Protein AF-A0A3L7NYG3-F1 (afdb_monomer_lite)

Foldseek 3Di:
DDDDDDDDDDDDDDDDPDPPPPDPDPDPPDDDLVRLLVLLLVLLLLALCCCVPQADQQLWHAQKAQLVRPFGDHVHTDDPRDHDPDPLILVLQLVLLVLLCVLPVDVSSVVSNVSSVVVVVVVDDDDDDDDDDDDDDLVVLSVLSVVLSVLAEPSSAFKAFPVRHGDHPPVVDDSRRIIRGSVSSSVNSNSSSSNSNNVVVVVVVD

Sequence (206 aa):
MVSSVNLIRMMSAGLLLSLACARPGFADEKLTHDQVASTAVERMKLATEFMRTYVAVRGGYVYDVTLDLKQRRGEGVATATEIWVQPPGTPTVGTAFVRAWEATGDPLFLDAAVECADALLHGQLESGQAVAPKLKSVKSLRKDAEEILFHQDAEGRWVTDKDGRAVKIVSQHDPGTLFLESNVFPENMTDLAEFVKAVKLSSSAK

Radius of gyration: 26.99 Å; chains: 1; bounding box: 43×111×47 Å

Secondary structure (DSSP, 8-state):
-----------------------------PPPHHHHHHHHHHHHHHHHHHIIIII-BTTB--SEEETTS--EESSSBPPTT----STTSHHHHHHHHHHHHHHH--HHHHHHHHHHHHHHHHH-SS-----PPPP--HHHHHHHHHHHHHH--TTS---EETTS-B-S-GGGS-GGGEEEETTHHHHHHHHHHHHHHHHHHHHHT-

Structure (mmCIF, N/CA/C/O backbone):
data_AF-A0A3L7NYG3-F1
#
_entry.id   AF-A0A3L7NYG3-F1
#
loop_
_atom_site.group_PDB
_atom_site.id
_atom_site.type_symbol
_atom_site.label_atom_id
_atom_site.label_alt_id
_atom_site.label_comp_id
_atom_site.label_asym_id
_atom_site.label_entity_id
_atom_site.label_seq_id
_atom_site.pdbx_PDB_ins_code
_atom_site.Cartn_x
_atom_site.Cartn_y
_atom_site.Cartn_z
_atom_site.occupancy
_atom_site.B_iso_or_equiv
_atom_site.auth_seq_id
_atom_site.auth_comp_id
_atom_site.auth_asym_id
_atom_site.auth_atom_id
_atom_site.pdbx_PDB_model_num
ATOM 1 N N . MET A 1 1 ? -7.910 86.110 -22.455 1.00 38.34 1 MET A N 1
ATOM 2 C CA . MET A 1 1 ? -6.765 86.106 -21.520 1.00 38.34 1 MET A CA 1
ATOM 3 C C . MET A 1 1 ? -7.338 85.929 -20.117 1.00 38.34 1 MET A C 1
ATOM 5 O O . MET A 1 1 ? -8.114 86.776 -19.717 1.00 38.34 1 MET A O 1
ATOM 9 N N . VAL A 1 2 ? -7.047 84.782 -19.487 1.00 43.16 2 VAL A N 1
ATOM 10 C CA . VAL A 1 2 ? -7.160 84.409 -18.053 1.00 43.16 2 VAL A CA 1
ATOM 11 C C . VAL A 1 2 ? -8.416 84.825 -17.259 1.00 43.16 2 VAL A C 1
ATOM 13 O O . VAL A 1 2 ? -8.605 86.001 -16.977 1.00 43.16 2 VAL A O 1
ATOM 16 N N . SER A 1 3 ? -9.163 83.848 -16.722 1.00 34.72 3 SER A N 1
ATOM 17 C CA . SER A 1 3 ? -9.425 83.802 -15.267 1.00 34.72 3 SER A CA 1
ATOM 18 C C . SER A 1 3 ? -10.120 82.530 -14.794 1.00 34.72 3 SER A C 1
ATOM 20 O O . SER A 1 3 ? -11.177 82.138 -15.279 1.00 34.72 3 SER A O 1
ATOM 22 N N . SER A 1 4 ? -9.467 81.929 -13.806 1.00 44.31 4 SER A N 1
ATOM 23 C CA . SER A 1 4 ? -9.862 80.839 -12.925 1.00 44.31 4 SER A CA 1
ATOM 24 C C . SER A 1 4 ? -11.144 81.144 -12.148 1.00 44.31 4 SER A C 1
ATOM 26 O O . SER A 1 4 ? -11.333 82.283 -11.726 1.00 44.31 4 SER A O 1
ATOM 28 N N . VAL A 1 5 ? -11.949 80.124 -11.828 1.00 43.81 5 VAL A N 1
ATOM 29 C CA . VAL A 1 5 ? -12.865 80.183 -10.676 1.00 43.81 5 VAL A CA 1
ATOM 30 C C . VAL A 1 5 ? -12.812 78.875 -9.885 1.00 43.81 5 VAL A C 1
ATOM 32 O O . VAL A 1 5 ? -12.714 77.781 -10.433 1.00 43.81 5 VAL A O 1
ATOM 35 N N . ASN A 1 6 ? -12.801 79.077 -8.572 1.00 39.34 6 ASN A N 1
ATOM 36 C CA . ASN A 1 6 ? -12.417 78.193 -7.490 1.00 39.34 6 ASN A CA 1
ATOM 37 C C . ASN A 1 6 ? -13.357 77.019 -7.194 1.00 39.34 6 ASN A C 1
ATOM 39 O O . ASN A 1 6 ? -14.575 77.079 -7.330 1.00 39.34 6 ASN A O 1
ATOM 43 N N . LEU A 1 7 ? -12.706 76.003 -6.633 1.00 36.03 7 LEU A N 1
ATOM 44 C CA . LEU A 1 7 ? -13.216 74.870 -5.877 1.00 36.03 7 LEU A CA 1
ATOM 45 C C . LEU A 1 7 ? -13.947 75.338 -4.598 1.00 36.03 7 LEU A C 1
ATOM 47 O O . LEU A 1 7 ? -13.339 76.009 -3.763 1.00 36.03 7 LEU A O 1
ATOM 51 N N . ILE A 1 8 ? -15.204 74.928 -4.390 1.00 45.81 8 ILE A N 1
ATOM 52 C CA . ILE A 1 8 ? -15.833 74.899 -3.058 1.00 45.81 8 ILE A CA 1
ATOM 53 C C . ILE A 1 8 ? -16.374 73.493 -2.793 1.00 45.81 8 ILE A C 1
ATOM 55 O O . ILE A 1 8 ? -17.084 72.885 -3.587 1.00 45.81 8 ILE A O 1
ATOM 59 N N . ARG A 1 9 ? -15.933 72.991 -1.645 1.00 43.88 9 ARG A N 1
ATOM 60 C CA . ARG A 1 9 ? -16.012 71.646 -1.086 1.00 43.88 9 ARG A CA 1
ATOM 61 C C . ARG A 1 9 ? -17.388 71.457 -0.438 1.00 43.88 9 ARG A C 1
ATOM 63 O O . ARG A 1 9 ? -17.706 72.187 0.495 1.00 43.88 9 ARG A O 1
ATOM 70 N N . MET A 1 10 ? -18.180 70.486 -0.891 1.00 40.78 10 MET A N 1
ATOM 71 C CA . MET A 1 10 ? -19.446 70.121 -0.242 1.00 40.78 10 MET A CA 1
ATOM 72 C C . MET A 1 10 ? -19.290 68.763 0.443 1.00 40.78 10 MET A C 1
ATOM 74 O O . MET A 1 10 ? -18.983 67.756 -0.188 1.00 40.78 10 MET A O 1
ATOM 78 N N . MET A 1 11 ? -19.423 68.778 1.768 1.00 42.91 11 MET A N 1
ATOM 79 C CA . MET A 1 11 ? -19.390 67.604 2.633 1.00 42.91 11 MET A CA 1
ATOM 80 C C . MET A 1 11 ? -20.617 66.729 2.361 1.00 42.91 11 MET A C 1
ATOM 82 O O . MET A 1 11 ? -21.730 67.233 2.236 1.00 42.91 11 MET A O 1
ATOM 86 N N . SER A 1 12 ? -20.437 65.414 2.305 1.00 46.16 12 SER A N 1
ATOM 87 C CA . SER A 1 12 ? -21.540 64.454 2.373 1.00 46.16 12 SER A CA 1
ATOM 88 C C . SER A 1 12 ? -21.154 63.358 3.354 1.00 46.16 12 SER A C 1
ATOM 90 O O . SER A 1 12 ? -20.195 62.619 3.143 1.00 46.16 12 SER A O 1
ATOM 92 N N . ALA A 1 13 ? -21.877 63.326 4.472 1.00 44.72 13 ALA A N 1
ATOM 93 C CA . ALA A 1 13 ? -21.784 62.307 5.500 1.00 44.72 13 ALA A CA 1
ATOM 94 C C . ALA A 1 13 ? -22.389 61.001 4.962 1.00 44.72 13 ALA A C 1
ATOM 96 O O . ALA A 1 13 ? -23.600 60.900 4.779 1.00 44.72 13 ALA A O 1
ATOM 97 N N . GLY A 1 14 ? -21.538 60.016 4.680 1.00 43.69 14 GLY A N 1
ATOM 98 C CA . GLY A 1 14 ? -21.957 58.656 4.359 1.00 43.69 14 GLY A CA 1
ATOM 99 C C . GLY A 1 14 ? -22.115 57.839 5.638 1.00 43.69 14 GLY A C 1
ATOM 100 O O . GLY A 1 14 ? -21.127 57.515 6.292 1.00 43.69 14 GLY A O 1
ATOM 101 N N . LEU A 1 15 ? -23.356 57.508 5.989 1.00 44.59 15 LEU A N 1
ATOM 102 C CA . LEU A 1 15 ? -23.695 56.520 7.010 1.00 44.59 15 LEU A CA 1
ATOM 103 C C . LEU A 1 15 ? -23.283 55.127 6.498 1.00 44.59 15 LEU A C 1
ATOM 105 O O . LEU A 1 15 ? -23.990 54.520 5.697 1.00 44.59 15 LEU A O 1
ATOM 109 N N . LEU A 1 16 ? -22.120 54.632 6.926 1.00 46.06 16 LEU A N 1
ATOM 110 C CA . LEU A 1 16 ? -21.681 53.260 6.667 1.00 46.06 16 LEU A CA 1
ATOM 111 C C . LEU A 1 16 ? -22.407 52.312 7.628 1.00 46.06 16 LEU A C 1
ATOM 113 O O . LEU A 1 16 ? -21.994 52.131 8.772 1.00 46.06 16 LEU A O 1
ATOM 117 N N . LEU A 1 17 ? -23.497 51.706 7.157 1.00 44.97 17 LEU A N 1
ATOM 118 C CA . LEU A 1 17 ? -24.129 50.568 7.815 1.00 44.97 17 LEU A CA 1
ATOM 119 C C . LEU A 1 17 ? -23.250 49.332 7.568 1.00 44.97 17 LEU A C 1
ATOM 121 O O . LEU A 1 17 ? -23.336 48.682 6.527 1.00 44.97 17 LEU A O 1
ATOM 125 N N . SER A 1 18 ? -22.349 49.038 8.502 1.00 46.56 18 SER A N 1
ATOM 126 C CA . SER A 1 18 ? -21.552 47.816 8.490 1.00 46.56 18 SER A CA 1
ATOM 127 C C . SER A 1 18 ? -22.457 46.611 8.761 1.00 46.56 18 SER A C 1
ATOM 129 O O . SER A 1 18 ? -22.770 46.288 9.905 1.00 46.56 18 SER A O 1
ATOM 131 N N . LEU A 1 19 ? -22.863 45.902 7.703 1.00 51.78 19 LEU A N 1
ATOM 132 C CA . LEU A 1 19 ? -23.310 44.517 7.838 1.00 51.78 19 LEU A CA 1
ATOM 133 C C . LEU A 1 19 ? -22.108 43.687 8.305 1.00 51.78 19 LEU A C 1
ATOM 135 O O . LEU A 1 19 ? -21.285 43.235 7.508 1.00 51.78 19 LEU A O 1
ATOM 139 N N . ALA A 1 20 ? -21.997 43.491 9.616 1.00 50.94 20 ALA A N 1
ATOM 140 C CA . ALA A 1 20 ? -21.202 42.412 10.167 1.00 50.94 20 ALA A CA 1
ATOM 141 C C . ALA A 1 20 ? -21.867 41.096 9.740 1.00 50.94 20 ALA A C 1
ATOM 143 O O . ALA A 1 20 ? -22.792 40.613 10.389 1.00 50.94 20 ALA A O 1
ATOM 144 N N . CYS A 1 21 ? -21.421 40.524 8.618 1.00 49.03 21 CYS A N 1
ATOM 145 C CA . CYS A 1 21 ? -21.660 39.115 8.339 1.00 49.03 21 CYS A CA 1
ATOM 146 C C . CYS A 1 21 ? -21.004 38.326 9.474 1.00 49.03 21 CYS A C 1
ATOM 148 O O . CYS A 1 21 ? -19.785 38.141 9.487 1.00 49.03 21 CYS A O 1
ATOM 150 N N . ALA A 1 22 ? -21.802 37.897 10.449 1.00 46.94 22 ALA A N 1
ATOM 151 C CA . ALA A 1 22 ? -21.393 36.879 11.394 1.00 46.94 22 ALA A CA 1
ATOM 152 C C . ALA A 1 22 ? -21.029 35.635 10.575 1.00 46.94 22 ALA A C 1
ATOM 154 O O . ALA A 1 22 ? -21.903 34.957 10.039 1.00 46.94 22 ALA A O 1
ATOM 155 N N . ARG A 1 23 ? -19.728 35.369 10.414 1.00 54.41 23 ARG A N 1
ATOM 156 C CA . ARG A 1 23 ? -19.265 34.061 9.953 1.00 54.41 23 ARG A CA 1
ATOM 157 C C . ARG A 1 23 ? -19.762 33.053 10.991 1.00 54.41 23 ARG A C 1
ATOM 159 O O . ARG A 1 23 ? -19.382 33.206 12.154 1.00 54.41 23 ARG A O 1
ATOM 166 N N . PRO A 1 24 ? -20.588 32.055 10.633 1.00 50.97 24 PRO A N 1
ATOM 167 C CA . PRO A 1 24 ? -20.804 30.943 11.537 1.00 50.97 24 PRO A CA 1
ATOM 168 C C . PRO A 1 24 ? -19.430 30.325 11.800 1.00 50.97 24 PRO A C 1
ATOM 170 O O . PRO A 1 24 ? -18.704 29.974 10.867 1.00 50.97 24 PRO A O 1
ATOM 173 N N . GLY A 1 25 ? -19.033 30.299 13.070 1.00 42.69 25 GLY A N 1
ATOM 174 C CA . GLY A 1 25 ? -17.835 29.600 13.496 1.00 42.69 25 GLY A CA 1
ATOM 175 C C . GLY A 1 25 ? -18.057 28.117 13.254 1.00 42.69 25 GLY A C 1
ATOM 176 O O . GLY A 1 25 ? -18.701 27.457 14.061 1.00 42.69 25 GLY A O 1
ATOM 177 N N . PHE A 1 26 ? -17.546 27.599 12.141 1.00 50.97 26 PHE A N 1
ATOM 178 C CA . PHE A 1 26 ? -17.238 26.182 12.054 1.00 50.97 26 PHE A CA 1
ATOM 179 C C . PHE A 1 26 ? -16.097 25.956 13.039 1.00 50.97 26 PHE A C 1
ATOM 181 O O . PHE A 1 26 ? -14.949 26.307 12.771 1.00 50.97 26 PHE A O 1
ATOM 188 N N . ALA A 1 27 ? -16.437 25.472 14.232 1.00 51.00 27 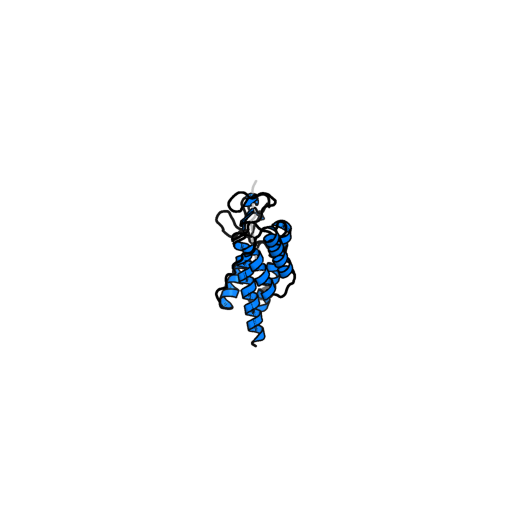ALA A N 1
ATOM 189 C CA . ALA A 1 27 ? -15.450 24.816 15.063 1.00 51.00 27 ALA A CA 1
ATOM 190 C C . ALA A 1 27 ? -14.858 23.676 14.225 1.00 51.00 27 ALA A C 1
ATOM 192 O O . ALA A 1 27 ? -15.599 22.933 13.583 1.00 51.00 27 ALA A O 1
ATOM 193 N N . ASP A 1 28 ? -13.533 23.596 14.194 1.00 48.84 28 ASP A N 1
ATOM 194 C CA . ASP A 1 28 ? -12.779 22.531 13.544 1.00 48.84 28 ASP A CA 1
ATOM 195 C C . ASP A 1 28 ? -13.055 21.231 14.326 1.00 48.84 28 ASP A C 1
ATOM 197 O O . ASP A 1 28 ? -12.372 20.905 15.301 1.00 48.84 28 ASP A O 1
ATOM 201 N N . GLU A 1 29 ? -14.179 20.568 14.031 1.00 63.88 29 GLU A N 1
ATOM 202 C CA . GLU A 1 29 ? -14.604 19.372 14.753 1.00 63.88 29 GLU A CA 1
ATOM 203 C C . GLU A 1 29 ? -13.640 18.236 14.419 1.00 63.88 29 GLU A C 1
ATOM 205 O O . GLU A 1 29 ? -13.621 17.683 13.318 1.00 63.88 29 GLU A O 1
ATOM 210 N N . LYS A 1 30 ? -12.789 17.906 15.391 1.00 83.88 30 LYS A N 1
ATOM 211 C CA . LYS A 1 30 ? -11.804 16.844 15.242 1.00 83.88 30 LYS A CA 1
ATOM 212 C C . LYS A 1 30 ? -12.518 15.505 15.047 1.00 83.88 30 LYS A C 1
ATOM 214 O O . LYS A 1 30 ? -13.233 15.057 15.940 1.00 83.88 30 LYS A O 1
ATOM 219 N N . LEU A 1 31 ? -12.250 14.844 13.918 1.00 88.25 31 LEU A N 1
ATOM 220 C CA . LEU A 1 31 ? -12.813 13.534 13.573 1.00 88.25 31 LEU A CA 1
ATOM 221 C C . LEU A 1 31 ? -12.689 12.518 14.726 1.00 88.25 31 LEU A C 1
ATOM 223 O O . LEU A 1 31 ? -11.673 12.443 15.426 1.00 88.25 31 LEU A O 1
ATOM 227 N N . THR A 1 32 ? -13.705 11.683 14.906 1.00 94.00 32 THR A N 1
ATOM 228 C CA . THR A 1 32 ? -13.708 10.571 15.872 1.00 94.00 32 THR A CA 1
ATOM 229 C C . THR A 1 32 ? -12.765 9.436 15.447 1.00 94.00 32 THR A C 1
ATOM 231 O O . THR A 1 32 ? -12.314 9.387 14.304 1.00 94.00 32 THR A O 1
ATOM 234 N N . HIS A 1 33 ? -12.446 8.501 16.356 1.00 93.38 33 HIS A N 1
ATOM 235 C CA . HIS A 1 33 ? -11.652 7.312 15.996 1.00 93.38 33 HIS A CA 1
ATOM 236 C C . HIS A 1 33 ? -12.321 6.473 14.909 1.00 93.38 33 HIS A C 1
ATOM 238 O O . HIS A 1 33 ? -11.635 6.035 13.991 1.00 93.38 33 HIS A O 1
ATOM 244 N N . ASP A 1 34 ? -13.640 6.299 14.987 1.00 94.31 34 ASP A N 1
ATOM 245 C CA . ASP A 1 34 ? -14.390 5.500 14.019 1.00 94.31 34 ASP A CA 1
ATOM 246 C C . ASP A 1 34 ? -14.390 6.158 12.632 1.00 94.31 34 ASP A C 1
ATOM 248 O O . ASP A 1 34 ? -14.197 5.474 11.631 1.00 94.31 34 ASP A O 1
ATOM 252 N N . GLN A 1 35 ? -14.509 7.491 12.559 1.00 95.12 35 GLN A N 1
ATOM 253 C CA . GLN A 1 35 ? -14.404 8.223 11.291 1.00 95.12 35 GLN A CA 1
ATOM 254 C C . GLN A 1 35 ? -13.012 8.087 10.664 1.00 95.12 35 GLN A C 1
ATOM 256 O O . GLN A 1 35 ? -12.912 7.766 9.482 1.00 95.12 35 GLN A O 1
ATOM 261 N N . VAL A 1 36 ? -11.939 8.264 11.446 1.00 96.06 36 VAL A N 1
ATOM 262 C CA . VAL A 1 36 ? -10.567 8.084 10.935 1.00 96.06 36 VAL A CA 1
ATOM 263 C C . VAL A 1 36 ? -10.330 6.629 10.519 1.00 96.06 36 VAL A C 1
ATOM 265 O O . VAL A 1 36 ? -9.694 6.391 9.498 1.00 96.06 36 VAL A O 1
ATOM 268 N N . ALA A 1 37 ? -10.867 5.652 11.258 1.00 96.81 37 ALA A N 1
ATOM 269 C CA . ALA A 1 37 ? -10.760 4.238 10.904 1.00 96.81 37 ALA A CA 1
ATOM 270 C C . ALA A 1 37 ? -11.521 3.917 9.607 1.00 96.81 37 ALA A C 1
ATOM 272 O O . ALA A 1 37 ? -11.003 3.187 8.768 1.00 96.81 37 ALA A O 1
ATOM 273 N N . SER A 1 38 ? -12.704 4.500 9.398 1.00 96.81 38 SER A N 1
ATOM 274 C CA . SER A 1 38 ? -13.451 4.365 8.141 1.00 96.81 38 SER A CA 1
ATOM 275 C C . SER A 1 38 ? -12.663 4.933 6.961 1.00 96.81 38 SER A C 1
ATOM 277 O O . SER A 1 38 ? -12.487 4.246 5.956 1.00 96.81 38 SER A O 1
ATOM 279 N N . THR A 1 39 ? -12.111 6.145 7.100 1.00 97.12 39 THR A N 1
ATOM 280 C CA . THR A 1 39 ? -11.231 6.729 6.079 1.00 97.12 39 THR A CA 1
ATOM 281 C C . THR A 1 39 ? -10.004 5.851 5.842 1.00 97.12 39 THR A C 1
ATOM 283 O O . THR A 1 39 ? -9.642 5.623 4.694 1.00 97.12 39 THR A O 1
ATOM 286 N N . ALA A 1 40 ? -9.386 5.301 6.892 1.00 97.88 40 ALA A N 1
ATOM 287 C CA . ALA A 1 40 ? -8.259 4.381 6.752 1.00 97.88 40 ALA A CA 1
ATOM 288 C C . ALA A 1 40 ? -8.606 3.184 5.860 1.00 97.88 40 ALA A C 1
ATOM 290 O O . ALA A 1 40 ? -7.871 2.908 4.916 1.00 97.88 40 ALA A O 1
ATOM 291 N N . VAL A 1 41 ? -9.754 2.537 6.083 1.00 98.44 41 VAL A N 1
ATOM 292 C CA . VAL A 1 41 ? -10.196 1.407 5.254 1.00 98.44 41 VAL A CA 1
ATOM 293 C C . VAL A 1 41 ? -10.385 1.817 3.793 1.00 98.44 41 VAL A C 1
ATOM 295 O O . VAL A 1 41 ? -9.846 1.157 2.910 1.00 98.44 41 VAL A O 1
ATOM 298 N N . GLU A 1 42 ? -11.088 2.915 3.509 1.00 98.19 42 GLU A N 1
ATOM 299 C CA . GLU A 1 42 ? -11.295 3.392 2.129 1.00 98.19 42 GLU A CA 1
ATOM 300 C C . GLU A 1 42 ? -9.969 3.666 1.408 1.00 98.19 42 GLU A C 1
ATOM 302 O O . GLU A 1 42 ? -9.769 3.297 0.251 1.00 98.19 42 GLU A O 1
ATOM 307 N N . ARG A 1 43 ? -9.028 4.281 2.118 1.00 98.00 43 ARG A N 1
ATOM 308 C CA . ARG A 1 43 ? -7.726 4.676 1.585 1.00 98.00 43 ARG A CA 1
ATOM 309 C C . ARG A 1 43 ? -6.777 3.489 1.406 1.00 98.00 43 ARG A C 1
ATOM 311 O O . ARG A 1 43 ? -6.021 3.469 0.435 1.00 98.00 43 ARG A O 1
ATOM 318 N N . MET A 1 44 ? -6.872 2.469 2.259 1.00 98.62 44 MET A N 1
ATOM 319 C CA . MET A 1 44 ? -6.220 1.169 2.059 1.00 98.62 44 MET A CA 1
ATOM 320 C C . MET A 1 44 ? -6.752 0.449 0.813 1.00 98.62 44 MET A C 1
ATOM 322 O O . MET A 1 44 ? -5.974 -0.171 0.086 1.00 98.62 44 MET A O 1
ATOM 326 N N . LYS A 1 45 ? -8.063 0.534 0.543 1.00 98.69 45 LYS A N 1
ATOM 327 C CA . LYS A 1 45 ? -8.679 -0.085 -0.642 1.00 98.69 45 LYS A CA 1
ATOM 328 C C . LYS A 1 45 ? -8.173 0.544 -1.932 1.00 98.69 45 LYS A C 1
ATOM 330 O O . LYS A 1 45 ? -7.710 -0.191 -2.794 1.00 98.69 45 LYS A O 1
ATOM 335 N N . LEU A 1 46 ? -8.149 1.875 -2.021 1.00 98.06 46 LEU A N 1
ATOM 336 C CA . LEU A 1 46 ? -7.594 2.577 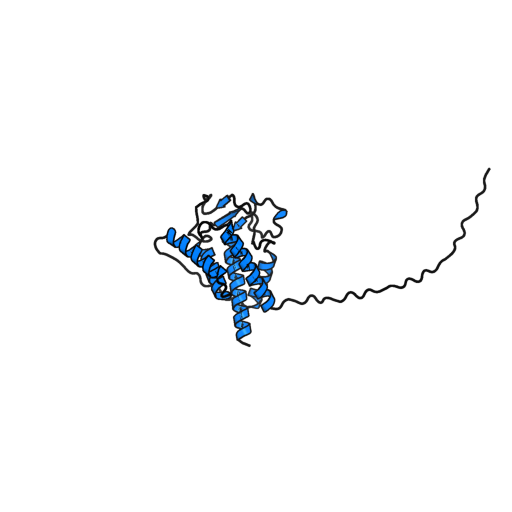-3.188 1.00 98.06 46 LEU A CA 1
ATOM 337 C C . LEU A 1 46 ? -6.133 2.190 -3.451 1.00 98.06 46 LEU A C 1
ATOM 339 O O . LEU A 1 46 ? -5.760 1.875 -4.578 1.00 98.06 46 LEU A O 1
ATOM 343 N N . ALA A 1 47 ? -5.317 2.147 -2.395 1.00 98.31 47 ALA A N 1
ATOM 344 C CA . ALA A 1 47 ? -3.922 1.736 -2.503 1.00 98.31 47 ALA A CA 1
ATOM 345 C C . ALA A 1 47 ? -3.791 0.284 -2.994 1.00 98.31 47 ALA A C 1
ATOM 347 O O . ALA A 1 47 ? -2.966 -0.020 -3.854 1.00 98.31 47 ALA A O 1
ATOM 348 N N . THR A 1 48 ? -4.635 -0.609 -2.473 1.00 98.50 48 THR A N 1
ATOM 349 C CA . THR A 1 48 ? -4.678 -2.024 -2.863 1.00 98.50 48 THR A CA 1
ATOM 350 C C . THR A 1 48 ? -5.100 -2.193 -4.317 1.00 98.50 48 THR A C 1
ATOM 352 O O . THR A 1 48 ? -4.447 -2.922 -5.057 1.00 98.50 48 THR A O 1
ATOM 355 N N . GLU A 1 49 ? -6.152 -1.500 -4.751 1.00 98.38 49 GLU A N 1
ATOM 356 C CA . GLU A 1 49 ? -6.616 -1.511 -6.139 1.00 98.38 49 GLU A CA 1
ATOM 357 C C . GLU A 1 49 ? -5.520 -1.028 -7.090 1.00 98.38 49 GLU A C 1
ATOM 359 O O . GLU A 1 49 ? -5.264 -1.683 -8.103 1.00 98.38 49 GLU A O 1
ATOM 364 N N . PHE A 1 50 ? -4.813 0.054 -6.745 1.00 98.25 50 PHE A N 1
ATOM 365 C CA . PHE A 1 50 ? -3.709 0.550 -7.563 1.00 98.25 50 PHE A CA 1
ATOM 366 C C . PHE A 1 50 ? -2.573 -0.476 -7.664 1.00 98.25 50 PHE A C 1
ATOM 368 O O . PHE A 1 50 ? -2.135 -0.816 -8.765 1.00 98.25 50 PHE A O 1
ATOM 375 N N . MET A 1 51 ? -2.116 -1.002 -6.523 1.00 98.00 51 MET A N 1
ATOM 376 C CA . MET A 1 51 ? -1.019 -1.972 -6.479 1.00 98.00 51 MET A CA 1
ATOM 377 C C . MET A 1 51 ? -1.352 -3.236 -7.275 1.00 98.00 51 MET A C 1
ATOM 379 O O . MET A 1 51 ? -0.543 -3.663 -8.099 1.00 98.00 51 MET A O 1
ATOM 383 N N . ARG A 1 52 ? -2.558 -3.790 -7.103 1.00 97.44 52 ARG A N 1
ATOM 384 C CA . ARG A 1 52 ? -3.008 -4.988 -7.830 1.00 97.44 52 ARG A CA 1
ATOM 385 C C . ARG A 1 52 ? -3.146 -4.754 -9.328 1.00 97.44 52 ARG A C 1
ATOM 387 O O . ARG A 1 52 ? -2.781 -5.621 -10.113 1.00 97.44 52 ARG A O 1
ATOM 394 N N . THR A 1 53 ? -3.673 -3.598 -9.724 1.00 97.06 53 THR A N 1
ATOM 395 C CA . THR A 1 53 ? -4.002 -3.327 -11.131 1.00 97.06 53 THR A CA 1
ATOM 396 C C . THR A 1 53 ? -2.770 -2.954 -11.948 1.00 97.06 53 THR A C 1
ATOM 398 O O . THR A 1 53 ? -2.649 -3.369 -13.098 1.00 97.06 53 THR A O 1
ATOM 401 N N . TYR A 1 54 ? -1.863 -2.161 -11.372 1.00 96.69 54 TYR A N 1
ATOM 402 C CA . TYR A 1 54 ? -0.809 -1.493 -12.141 1.00 96.69 54 TYR A CA 1
ATOM 403 C C . TYR A 1 54 ? 0.610 -1.929 -11.777 1.00 96.69 54 TYR A C 1
ATOM 405 O O . TYR A 1 54 ? 1.511 -1.817 -12.607 1.00 96.69 54 TYR A O 1
ATOM 413 N N . VAL A 1 55 ? 0.839 -2.404 -10.550 1.00 96.88 55 VAL A N 1
ATOM 414 C CA . VAL A 1 55 ? 2.194 -2.695 -10.048 1.00 96.88 55 VAL A CA 1
ATOM 415 C C . VAL A 1 55 ? 2.480 -4.194 -10.045 1.00 96.88 55 VAL A C 1
ATOM 417 O O . VAL A 1 55 ? 3.593 -4.616 -10.393 1.00 96.88 55 VAL A O 1
ATOM 420 N N . ALA A 1 56 ? 1.480 -4.987 -9.664 1.00 95.56 56 ALA A N 1
ATOM 421 C CA . ALA A 1 56 ? 1.576 -6.430 -9.563 1.00 95.56 56 ALA A CA 1
ATOM 422 C C . ALA A 1 56 ? 1.860 -7.079 -10.921 1.00 95.56 56 ALA A C 1
ATOM 424 O O . ALA A 1 56 ? 1.319 -6.698 -11.958 1.00 95.56 56 ALA A O 1
ATOM 425 N N . VAL A 1 57 ? 2.667 -8.133 -10.896 1.00 94.44 57 VAL A N 1
ATOM 426 C CA . VAL A 1 57 ? 2.868 -9.034 -12.030 1.00 94.44 57 VAL A CA 1
ATOM 427 C C . VAL A 1 57 ? 2.462 -10.422 -11.571 1.00 94.44 57 VAL A C 1
ATOM 429 O O . VAL A 1 57 ? 3.171 -11.052 -10.792 1.00 94.44 57 VAL A O 1
ATOM 432 N N . ARG A 1 58 ? 1.290 -10.888 -12.025 1.00 91.31 58 ARG A N 1
ATOM 433 C CA . ARG A 1 58 ? 0.699 -12.176 -11.606 1.00 91.31 58 ARG A CA 1
ATOM 434 C C . ARG A 1 58 ? 0.644 -12.333 -10.074 1.00 91.31 58 ARG A C 1
ATOM 436 O O . ARG A 1 58 ? 0.958 -13.400 -9.565 1.00 91.31 58 ARG A O 1
ATOM 443 N N . GLY A 1 59 ? 0.310 -11.256 -9.359 1.00 92.12 59 GLY A N 1
ATOM 444 C CA . GLY A 1 59 ? 0.265 -11.224 -7.891 1.00 92.12 59 GLY A CA 1
ATOM 445 C C . GLY A 1 59 ? 1.609 -10.977 -7.195 1.00 92.12 59 GLY A C 1
ATOM 446 O O . GLY A 1 59 ? 1.636 -10.791 -5.984 1.00 92.12 59 GLY A O 1
ATOM 447 N N . GLY A 1 60 ? 2.726 -10.937 -7.928 1.00 94.12 60 GLY A N 1
ATOM 448 C CA . GLY A 1 60 ? 4.046 -10.678 -7.359 1.00 94.12 60 GLY A CA 1
ATOM 449 C C . GLY A 1 60 ? 4.513 -9.228 -7.497 1.00 94.12 60 GLY A C 1
ATOM 450 O O . GLY A 1 60 ? 4.085 -8.485 -8.385 1.00 94.12 60 GLY A O 1
ATOM 451 N N . TYR A 1 61 ? 5.434 -8.843 -6.616 1.00 96.75 61 TYR A N 1
ATOM 452 C CA . TYR A 1 61 ? 5.955 -7.484 -6.470 1.00 96.75 61 TYR A CA 1
ATOM 453 C C . TYR A 1 61 ? 7.486 -7.482 -6.396 1.00 96.75 61 TYR A C 1
ATOM 455 O O . TYR A 1 61 ? 8.105 -8.440 -5.928 1.00 96.75 61 TYR A O 1
ATOM 463 N N . VAL A 1 62 ? 8.095 -6.395 -6.868 1.00 95.81 62 VAL A N 1
ATOM 464 C CA . VAL A 1 62 ? 9.543 -6.124 -6.786 1.00 95.81 62 VAL A CA 1
ATOM 465 C C . VAL A 1 62 ? 9.835 -5.156 -5.623 1.00 95.81 62 VAL A C 1
ATOM 467 O O . VAL A 1 62 ? 8.902 -4.803 -4.904 1.00 95.81 62 VAL A O 1
ATOM 470 N N . TYR A 1 63 ? 11.081 -4.723 -5.400 1.00 95.06 63 TYR A N 1
ATOM 471 C CA . TYR A 1 63 ? 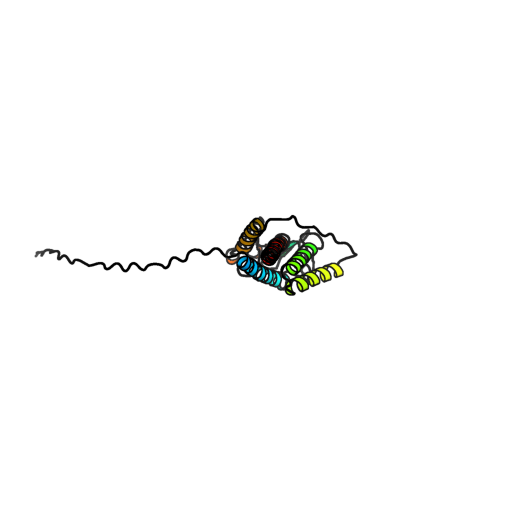11.396 -3.758 -4.332 1.00 95.06 63 TYR A CA 1
ATOM 472 C C . TYR A 1 63 ? 10.749 -2.403 -4.581 1.00 95.06 63 TYR A C 1
ATOM 474 O O . TYR A 1 63 ? 10.131 -1.853 -3.676 1.00 95.06 63 TYR A O 1
ATOM 482 N N . ASP A 1 64 ? 10.834 -1.902 -5.809 1.00 95.81 64 ASP A N 1
ATOM 483 C CA . ASP A 1 64 ? 10.176 -0.663 -6.194 1.00 95.81 64 ASP A CA 1
ATOM 484 C C . ASP A 1 64 ? 9.927 -0.576 -7.699 1.00 95.81 64 ASP A C 1
ATOM 486 O O . ASP A 1 64 ? 10.565 -1.251 -8.518 1.00 95.81 64 ASP A O 1
ATOM 490 N N . VAL A 1 65 ? 8.959 0.263 -8.049 1.00 97.00 65 VAL A N 1
ATOM 491 C CA . VAL A 1 65 ? 8.576 0.574 -9.424 1.00 97.00 65 VAL A CA 1
ATOM 492 C C . VAL A 1 65 ? 8.519 2.090 -9.570 1.00 97.00 65 VAL A C 1
ATOM 494 O O . VAL A 1 65 ? 7.993 2.768 -8.688 1.00 97.00 65 VAL A O 1
ATOM 497 N N . THR A 1 66 ? 9.044 2.646 -10.662 1.00 97.50 66 THR A N 1
ATOM 498 C CA . THR A 1 66 ? 8.886 4.085 -10.921 1.00 97.50 66 THR A CA 1
ATOM 499 C C . THR A 1 66 ? 7.417 4.438 -11.125 1.00 97.50 66 THR A C 1
ATOM 501 O O . THR A 1 66 ? 6.630 3.613 -11.587 1.00 97.50 66 THR A O 1
ATOM 504 N N . LEU A 1 67 ? 7.014 5.669 -10.809 1.00 97.19 67 LEU A N 1
ATOM 505 C CA . LEU A 1 67 ? 5.607 6.074 -10.890 1.00 97.19 67 LEU A CA 1
ATOM 506 C C . LEU A 1 67 ? 5.059 6.022 -12.326 1.00 97.19 67 LEU A C 1
ATOM 508 O O . LEU A 1 67 ? 3.866 5.814 -12.526 1.00 97.19 67 LEU A O 1
ATOM 512 N N . ASP A 1 68 ? 5.927 6.163 -13.332 1.00 96.62 68 ASP A N 1
ATOM 513 C CA . ASP A 1 68 ? 5.576 5.964 -14.744 1.00 96.62 68 ASP A CA 1
ATOM 514 C C . ASP A 1 68 ? 5.490 4.483 -15.173 1.00 96.62 68 ASP A C 1
ATOM 516 O O . ASP A 1 68 ? 5.235 4.196 -16.344 1.00 96.62 68 ASP A O 1
ATOM 520 N N . LEU A 1 69 ? 5.696 3.558 -14.229 1.00 96.00 69 LEU A N 1
ATOM 521 C CA . LEU A 1 69 ? 5.631 2.100 -14.350 1.00 96.00 69 LEU A CA 1
ATOM 522 C C . LEU A 1 69 ? 6.656 1.477 -15.310 1.00 96.00 69 LEU A C 1
ATOM 524 O O . LEU A 1 69 ? 6.547 0.296 -15.646 1.00 96.00 69 LEU A O 1
ATOM 528 N N . LYS A 1 70 ? 7.662 2.238 -15.758 1.00 95.25 70 LYS A N 1
ATOM 529 C CA . LYS A 1 70 ? 8.628 1.761 -16.761 1.00 95.25 70 LYS A CA 1
ATOM 530 C C . LYS A 1 70 ? 9.828 1.046 -16.170 1.00 95.25 70 LYS A C 1
ATOM 532 O O . LYS A 1 70 ? 10.382 0.167 -16.827 1.00 95.25 70 LYS A O 1
ATOM 537 N N . GLN A 1 71 ? 10.261 1.433 -14.975 1.00 95.88 71 GLN A N 1
ATOM 538 C CA . GLN A 1 71 ? 11.399 0.812 -14.313 1.00 95.88 71 GLN A CA 1
ATOM 539 C C . GLN A 1 71 ? 10.927 0.016 -13.111 1.00 95.88 71 GLN A C 1
ATOM 541 O O . GLN A 1 71 ? 10.077 0.456 -12.343 1.00 95.88 71 GLN A O 1
ATOM 546 N N . ARG A 1 72 ? 11.506 -1.170 -12.965 1.00 96.44 72 ARG A N 1
ATOM 547 C CA . ARG A 1 72 ? 11.252 -2.100 -11.873 1.00 96.44 72 ARG A CA 1
ATOM 548 C C . ARG A 1 72 ? 12.599 -2.473 -11.287 1.00 96.44 72 ARG A C 1
ATOM 550 O O . ARG A 1 72 ? 13.550 -2.703 -12.040 1.00 96.44 72 ARG A O 1
ATOM 557 N N . ARG A 1 73 ? 12.698 -2.530 -9.965 1.00 95.31 73 ARG A N 1
ATOM 558 C CA . ARG A 1 73 ? 13.945 -2.876 -9.289 1.00 95.31 73 ARG A CA 1
ATOM 559 C C . ARG A 1 73 ? 13.736 -3.950 -8.248 1.00 95.31 73 ARG A C 1
ATOM 561 O O . ARG A 1 73 ? 12.781 -3.920 -7.482 1.00 95.31 73 ARG A O 1
ATOM 568 N N . GLY A 1 74 ? 14.678 -4.874 -8.229 1.00 91.38 74 GLY A N 1
ATOM 569 C CA . GLY A 1 74 ? 14.934 -5.768 -7.118 1.00 91.38 74 GLY A CA 1
ATOM 570 C C . GLY A 1 74 ? 16.390 -5.614 -6.686 1.00 91.38 74 GLY A C 1
ATOM 571 O O . GLY A 1 74 ? 16.843 -4.500 -6.443 1.00 91.38 74 GLY A O 1
ATOM 572 N N . GLU A 1 75 ? 17.168 -6.697 -6.666 1.00 89.44 75 GLU A N 1
ATOM 573 C CA . GLU A 1 75 ? 18.633 -6.619 -6.472 1.00 89.44 75 GLU A CA 1
ATOM 574 C C . GLU A 1 75 ? 19.358 -5.886 -7.618 1.00 89.44 75 GLU A C 1
ATOM 576 O O . GLU A 1 75 ? 20.486 -5.424 -7.464 1.00 89.44 75 GLU A O 1
ATOM 581 N N . GLY A 1 76 ? 18.692 -5.748 -8.762 1.00 92.38 76 GLY A N 1
ATOM 582 C CA . GLY A 1 76 ? 19.115 -4.944 -9.900 1.00 92.38 76 GLY A CA 1
ATOM 583 C C . GLY A 1 76 ? 17.901 -4.453 -10.682 1.00 92.38 76 GLY A C 1
ATOM 584 O O . GLY A 1 76 ? 16.785 -4.419 -10.159 1.00 92.38 76 GLY A O 1
ATOM 585 N N . VAL A 1 77 ? 18.104 -4.088 -11.949 1.00 94.56 77 VAL A N 1
ATOM 586 C CA . VAL A 1 77 ? 16.987 -3.793 -12.857 1.00 94.56 77 VAL A CA 1
ATOM 587 C C . VAL A 1 77 ? 16.227 -5.088 -13.123 1.00 94.56 77 VAL A C 1
ATOM 589 O O . VAL A 1 77 ? 16.800 -6.047 -13.633 1.00 94.56 77 VAL A O 1
ATOM 592 N N . ALA A 1 78 ? 14.947 -5.098 -12.769 1.00 93.00 78 ALA A N 1
ATOM 593 C CA . ALA A 1 78 ? 14.053 -6.215 -13.005 1.00 93.00 78 ALA A CA 1
ATOM 594 C C . ALA A 1 78 ? 13.447 -6.125 -14.410 1.00 93.00 78 ALA A C 1
ATOM 596 O O . ALA A 1 78 ? 13.097 -5.048 -14.902 1.00 93.00 78 ALA A O 1
ATOM 597 N N . THR A 1 79 ? 13.274 -7.273 -15.045 1.00 92.00 79 THR A N 1
ATOM 598 C CA . THR A 1 79 ? 12.468 -7.425 -16.253 1.00 92.00 79 THR A CA 1
ATOM 599 C C . THR A 1 79 ? 10.982 -7.209 -15.950 1.00 92.00 79 THR A C 1
ATOM 601 O O . THR A 1 79 ? 10.533 -7.222 -14.802 1.00 92.00 79 THR A O 1
ATOM 604 N N . ALA A 1 80 ? 10.182 -7.045 -17.005 1.00 88.38 80 ALA A N 1
ATOM 605 C CA . ALA A 1 80 ? 8.743 -6.816 -16.884 1.00 88.38 80 ALA A CA 1
ATOM 606 C C . ALA A 1 80 ? 7.980 -7.970 -16.204 1.00 88.38 80 ALA A C 1
ATOM 608 O O . ALA A 1 80 ? 6.864 -7.763 -15.737 1.00 88.38 80 ALA A O 1
ATOM 609 N N . THR A 1 81 ? 8.558 -9.175 -16.160 1.00 88.31 81 THR A N 1
ATOM 610 C CA . THR A 1 81 ? 7.906 -10.379 -15.624 1.00 88.31 81 THR A CA 1
ATOM 611 C C . THR A 1 81 ? 8.485 -10.861 -14.296 1.00 88.31 81 THR A C 1
ATOM 613 O O . THR A 1 81 ? 7.962 -11.813 -13.723 1.00 88.31 81 THR A O 1
ATOM 616 N N . GLU A 1 82 ? 9.569 -10.250 -13.818 1.00 91.12 82 GLU A N 1
ATOM 617 C CA . GLU A 1 82 ? 10.205 -10.642 -12.561 1.00 91.12 82 GLU A CA 1
ATOM 618 C C . GLU A 1 82 ? 9.479 -10.070 -11.341 1.00 91.12 82 GLU A C 1
ATOM 620 O O . GLU A 1 82 ? 8.932 -8.962 -11.351 1.00 91.12 82 GLU A O 1
ATOM 625 N N . ILE A 1 83 ? 9.515 -10.859 -10.269 1.00 92.31 83 ILE A N 1
ATOM 626 C CA . ILE A 1 83 ? 8.974 -10.556 -8.944 1.00 92.31 83 ILE A CA 1
ATOM 627 C C . ILE A 1 83 ? 10.006 -10.996 -7.901 1.00 92.31 83 ILE A C 1
ATOM 629 O O . ILE A 1 83 ? 10.801 -11.898 -8.162 1.00 92.31 83 ILE A O 1
ATOM 633 N N . TRP A 1 84 ? 10.024 -10.362 -6.729 1.00 92.25 84 TRP A N 1
ATOM 634 C CA . TRP A 1 84 ? 10.999 -10.664 -5.678 1.00 92.25 84 TRP A CA 1
ATOM 635 C C . TRP A 1 84 ? 10.384 -11.473 -4.546 1.00 92.25 84 TRP A C 1
ATOM 637 O O . TRP A 1 84 ? 9.289 -11.176 -4.066 1.00 92.25 84 TRP A O 1
ATOM 647 N N . VAL A 1 85 ? 11.133 -12.481 -4.100 1.00 87.81 85 VAL A N 1
ATOM 648 C CA . VAL A 1 85 ? 10.787 -13.345 -2.960 1.00 87.81 85 VAL A CA 1
ATOM 649 C C . VAL A 1 85 ? 11.468 -12.907 -1.663 1.00 87.81 85 VAL A C 1
ATOM 651 O O . VAL A 1 85 ? 11.085 -13.362 -0.593 1.00 87.81 85 VAL A O 1
ATOM 654 N N . GLN A 1 86 ? 12.471 -12.028 -1.729 1.00 85.31 86 GLN A N 1
ATOM 655 C CA . GLN A 1 86 ? 13.075 -11.438 -0.535 1.00 85.31 86 GLN A CA 1
ATOM 656 C C . GLN A 1 86 ? 12.337 -10.161 -0.134 1.00 85.31 86 GLN A C 1
ATOM 658 O O . GLN A 1 86 ? 11.886 -9.431 -1.019 1.00 85.31 86 GLN A O 1
ATOM 663 N N . PRO A 1 87 ? 12.223 -9.851 1.169 1.00 83.69 87 PRO A N 1
ATOM 664 C CA . PRO A 1 87 ? 11.779 -8.540 1.619 1.00 83.69 87 PRO A CA 1
ATOM 665 C C . PRO A 1 87 ? 12.648 -7.407 1.037 1.00 83.69 87 PRO A C 1
ATOM 667 O O . PRO A 1 87 ? 13.864 -7.571 0.961 1.00 83.69 87 PRO A O 1
ATOM 670 N N . PRO A 1 88 ? 12.057 -6.254 0.674 1.00 84.69 88 PRO A N 1
ATOM 671 C CA . PRO A 1 88 ? 10.645 -5.896 0.824 1.00 84.69 88 PRO A CA 1
ATOM 672 C C . PRO A 1 88 ? 9.754 -6.297 -0.378 1.00 84.69 88 PRO A C 1
ATOM 674 O O . PRO A 1 88 ? 8.886 -5.542 -0.766 1.00 84.69 88 PRO A O 1
ATOM 677 N N . GLY A 1 89 ? 9.944 -7.459 -1.007 1.00 90.06 89 GLY A N 1
ATOM 678 C CA . GLY A 1 89 ? 9.147 -7.927 -2.152 1.00 90.06 89 GLY A CA 1
ATOM 679 C C . GLY A 1 89 ? 7.808 -8.602 -1.802 1.00 90.06 89 GLY A C 1
ATOM 680 O O . GLY A 1 89 ? 7.138 -8.285 -0.818 1.00 90.06 89 GLY A O 1
ATOM 681 N N . THR A 1 90 ? 7.418 -9.579 -2.623 1.00 94.00 90 THR A N 1
ATOM 682 C CA . THR A 1 90 ? 6.097 -10.239 -2.614 1.00 94.00 90 THR A CA 1
ATOM 683 C C . THR A 1 90 ? 5.635 -10.751 -1.240 1.00 94.00 90 THR A C 1
ATOM 685 O O . THR A 1 90 ? 4.483 -10.486 -0.889 1.00 94.00 90 THR A O 1
ATOM 688 N N . PRO A 1 91 ? 6.465 -11.422 -0.409 1.00 92.06 91 PRO A N 1
ATOM 689 C CA . PRO A 1 91 ? 5.998 -11.903 0.896 1.00 92.06 91 PRO A CA 1
ATOM 690 C C . PRO A 1 91 ? 5.621 -10.775 1.861 1.00 92.06 91 PRO A C 1
ATOM 692 O O . PRO A 1 91 ? 4.665 -10.907 2.631 1.00 92.06 91 PRO A O 1
ATOM 695 N N . THR A 1 92 ? 6.350 -9.657 1.816 1.00 93.12 92 THR A N 1
ATOM 696 C CA . THR A 1 92 ? 6.092 -8.492 2.670 1.00 93.12 92 THR A CA 1
ATOM 697 C C . THR A 1 92 ? 4.757 -7.851 2.302 1.00 93.12 92 THR A C 1
ATOM 699 O O . THR A 1 92 ? 3.930 -7.596 3.178 1.00 93.12 92 THR A O 1
ATOM 702 N N . VAL A 1 93 ? 4.507 -7.676 1.001 1.00 96.12 93 VAL A N 1
ATOM 703 C CA . VAL A 1 93 ? 3.239 -7.144 0.481 1.00 96.12 93 VAL A CA 1
ATOM 704 C C . VAL A 1 93 ? 2.070 -8.085 0.795 1.00 96.12 93 VAL A C 1
ATOM 706 O O . VAL A 1 93 ? 1.056 -7.644 1.334 1.00 96.12 93 VAL A O 1
ATOM 709 N N . GLY A 1 94 ? 2.230 -9.392 0.560 1.00 95.44 94 GLY A N 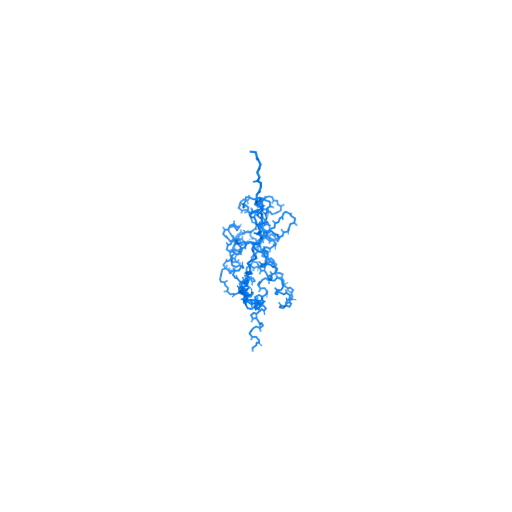1
ATOM 710 C CA . GLY A 1 94 ? 1.215 -10.399 0.890 1.00 95.44 94 GLY A CA 1
ATOM 711 C C . GLY A 1 94 ? 0.839 -10.411 2.373 1.00 95.44 94 GLY A C 1
ATOM 712 O O . GLY A 1 94 ? -0.341 -10.433 2.716 1.00 95.44 94 GLY A O 1
ATOM 713 N N . THR A 1 95 ? 1.823 -10.302 3.269 1.00 95.00 95 THR A N 1
ATOM 714 C CA . THR A 1 95 ? 1.571 -10.230 4.718 1.00 95.00 95 THR A CA 1
ATOM 715 C C . THR A 1 95 ? 0.761 -8.988 5.099 1.00 95.00 95 THR A C 1
ATOM 717 O O . THR A 1 95 ? -0.130 -9.071 5.947 1.00 95.00 95 THR A O 1
ATOM 720 N N . ALA A 1 96 ? 1.027 -7.838 4.474 1.00 96.56 96 ALA A N 1
ATOM 721 C CA . ALA A 1 96 ? 0.254 -6.623 4.722 1.00 96.56 96 ALA A CA 1
ATOM 722 C C . ALA A 1 96 ? -1.209 -6.764 4.276 1.00 96.56 96 ALA A C 1
ATOM 724 O O . ALA A 1 96 ? -2.108 -6.312 4.986 1.00 96.56 96 ALA A O 1
ATOM 725 N N . PHE A 1 97 ? -1.465 -7.457 3.163 1.00 98.06 97 PHE A N 1
ATOM 726 C CA . PHE A 1 97 ? -2.825 -7.780 2.732 1.00 98.06 97 PHE A CA 1
ATOM 727 C C . PHE A 1 97 ? -3.552 -8.712 3.709 1.00 98.06 97 PHE A C 1
ATOM 729 O O . PHE A 1 97 ? -4.695 -8.433 4.067 1.00 98.06 97 PHE A O 1
ATOM 736 N N . VAL A 1 98 ? -2.887 -9.750 4.231 1.00 96.94 98 VAL A N 1
ATOM 737 C CA . VAL A 1 98 ? -3.471 -10.612 5.279 1.00 96.94 98 VAL A CA 1
ATOM 738 C C . VAL A 1 98 ? -3.866 -9.785 6.503 1.00 96.94 98 VAL A C 1
ATOM 740 O O . VAL A 1 98 ? -4.985 -9.906 6.994 1.00 96.94 98 VAL A O 1
ATOM 743 N N . ARG A 1 99 ? -2.990 -8.887 6.967 1.00 96.12 99 ARG A N 1
ATOM 744 C CA . ARG A 1 99 ? -3.277 -8.013 8.119 1.00 96.12 99 ARG A CA 1
ATOM 745 C C . ARG A 1 99 ? -4.444 -7.066 7.855 1.00 96.12 99 ARG A C 1
ATOM 747 O O . ARG A 1 99 ? -5.291 -6.875 8.727 1.00 96.12 99 ARG A O 1
ATOM 754 N N . ALA A 1 100 ? -4.510 -6.492 6.657 1.00 97.69 100 ALA A N 1
ATOM 755 C CA . ALA A 1 100 ? -5.626 -5.654 6.240 1.00 97.69 100 ALA A CA 1
ATOM 756 C C . ALA A 1 100 ? -6.946 -6.436 6.235 1.00 97.69 100 ALA A C 1
ATOM 758 O O . ALA A 1 100 ? -7.953 -5.940 6.747 1.00 97.69 100 ALA A O 1
ATOM 759 N N . TRP A 1 101 ? -6.942 -7.677 5.744 1.00 97.81 101 TRP A N 1
ATOM 760 C CA . TRP A 1 101 ? -8.100 -8.563 5.815 1.00 97.81 101 TRP A CA 1
ATOM 761 C C . TRP A 1 101 ? -8.491 -8.884 7.263 1.00 97.81 101 TRP A C 1
ATOM 763 O O . TRP A 1 101 ? -9.645 -8.684 7.628 1.00 97.81 101 TRP A O 1
ATOM 773 N N . GLU A 1 102 ? -7.552 -9.278 8.124 1.00 96.31 102 GLU A N 1
ATOM 774 C CA . GLU A 1 102 ? -7.831 -9.559 9.541 1.00 96.31 102 GLU A CA 1
ATOM 775 C C . GLU A 1 102 ? -8.432 -8.354 10.282 1.00 96.31 102 GLU A C 1
ATOM 777 O O . GLU A 1 102 ? -9.277 -8.511 11.165 1.00 96.31 102 GLU A O 1
ATOM 782 N N . ALA A 1 103 ? -7.991 -7.138 9.949 1.00 96.50 103 ALA A N 1
ATOM 783 C CA . ALA A 1 103 ? -8.485 -5.915 10.572 1.00 96.50 103 ALA A CA 1
ATOM 784 C C . ALA A 1 103 ? -9.876 -5.511 10.065 1.00 96.50 103 ALA A C 1
ATOM 786 O O . ALA A 1 103 ? -10.699 -4.991 10.827 1.00 96.50 103 ALA A O 1
ATOM 787 N N . THR A 1 104 ? -10.157 -5.717 8.780 1.00 96.81 104 THR A N 1
ATOM 788 C CA . THR A 1 104 ? -11.339 -5.147 8.115 1.00 96.81 104 THR A CA 1
ATOM 789 C C . THR A 1 104 ? -12.443 -6.167 7.866 1.00 96.81 104 THR A C 1
ATOM 791 O O . THR A 1 104 ? -13.609 -5.821 8.055 1.00 96.81 104 THR A O 1
ATOM 794 N N . GLY A 1 105 ? -12.080 -7.403 7.522 1.00 96.44 105 GLY A N 1
ATOM 795 C CA . GLY A 1 105 ? -12.951 -8.430 6.956 1.00 96.44 105 GLY A CA 1
ATOM 796 C C . GLY A 1 105 ? -13.263 -8.232 5.467 1.00 96.44 105 GLY A C 1
ATOM 797 O O . GLY A 1 105 ? -14.081 -8.974 4.933 1.00 96.44 105 GLY A O 1
ATOM 798 N N . ASP A 1 106 ? -12.661 -7.240 4.795 1.00 97.94 106 ASP A N 1
ATOM 799 C CA . ASP A 1 106 ? -12.962 -6.929 3.392 1.00 97.94 106 ASP A CA 1
ATOM 800 C C . ASP A 1 106 ? -12.282 -7.951 2.452 1.00 97.94 106 ASP A C 1
ATOM 802 O O . ASP A 1 106 ? -11.062 -8.146 2.546 1.00 97.94 106 ASP A O 1
ATOM 806 N N . PRO A 1 107 ? -13.037 -8.620 1.555 1.00 97.50 107 PRO A N 1
ATOM 807 C CA . PRO A 1 107 ? -12.498 -9.648 0.667 1.00 97.50 107 PRO A CA 1
ATOM 808 C C . PRO A 1 107 ? -11.454 -9.116 -0.320 1.00 97.50 107 PRO A C 1
ATOM 810 O O . PRO A 1 107 ? -10.588 -9.887 -0.719 1.00 97.50 107 PRO A O 1
ATOM 813 N N . LEU A 1 108 ? -11.448 -7.814 -0.645 1.00 98.38 108 LEU A N 1
ATOM 814 C CA . LEU A 1 108 ? -10.444 -7.216 -1.535 1.00 98.38 108 LEU A CA 1
ATOM 815 C C . LEU A 1 108 ? -9.015 -7.530 -1.072 1.00 98.38 108 LEU A C 1
ATOM 817 O O . LEU A 1 108 ? -8.151 -7.833 -1.895 1.00 98.38 108 LEU A O 1
ATOM 821 N N . PHE A 1 109 ? -8.767 -7.436 0.237 1.00 98.31 109 PHE A N 1
ATOM 822 C CA . PHE A 1 109 ? -7.448 -7.690 0.811 1.00 98.31 109 PHE A CA 1
ATOM 823 C C . PHE A 1 109 ? -7.135 -9.186 0.876 1.00 98.31 109 PHE A C 1
ATOM 825 O O . PHE A 1 109 ? -5.984 -9.570 0.696 1.00 98.31 109 PHE A O 1
ATOM 832 N N . LEU A 1 110 ? -8.140 -10.037 1.100 1.00 97.38 110 LEU A N 1
ATOM 833 C CA . LEU A 1 110 ? -7.938 -11.484 1.083 1.00 97.38 110 LEU A CA 1
ATOM 834 C C . LEU A 1 110 ? -7.567 -11.966 -0.320 1.00 97.38 110 LEU A C 1
ATOM 836 O O . LEU A 1 110 ? -6.589 -12.692 -0.466 1.00 97.38 110 LEU A O 1
ATOM 840 N N . ASP A 1 111 ? -8.287 -11.510 -1.343 1.00 97.25 111 ASP A N 1
ATOM 841 C CA . ASP A 1 111 ? -7.994 -11.841 -2.738 1.00 97.25 111 ASP A CA 1
ATOM 842 C C . ASP A 1 111 ? -6.572 -11.398 -3.111 1.00 97.25 111 ASP A C 1
ATOM 844 O O . ASP A 1 111 ? -5.808 -12.166 -3.688 1.00 97.25 111 ASP A O 1
ATOM 848 N N . ALA A 1 112 ? -6.175 -10.189 -2.696 1.00 97.94 112 ALA A N 1
ATOM 849 C CA . ALA A 1 112 ? -4.821 -9.674 -2.898 1.00 97.94 112 ALA A CA 1
ATOM 850 C C . ALA A 1 112 ? -3.746 -10.534 -2.204 1.00 97.94 112 ALA A C 1
ATOM 852 O O . ALA A 1 112 ? -2.671 -10.773 -2.755 1.00 97.94 112 ALA A O 1
ATOM 853 N N . ALA A 1 113 ? -4.025 -11.009 -0.986 1.00 97.19 113 ALA A N 1
ATOM 854 C CA . ALA A 1 113 ? -3.128 -11.897 -0.254 1.00 97.19 113 ALA A CA 1
ATOM 855 C C . ALA A 1 113 ? -2.991 -13.266 -0.938 1.00 97.19 113 ALA A C 1
ATOM 857 O O . ALA A 1 113 ? -1.882 -13.798 -1.013 1.00 97.19 113 ALA A O 1
ATOM 858 N N . VAL A 1 114 ? -4.096 -13.817 -1.452 1.00 94.94 114 VAL A N 1
ATOM 859 C CA . VAL A 1 114 ? -4.109 -15.078 -2.210 1.00 94.94 114 VAL A CA 1
ATOM 860 C C . VAL A 1 114 ? -3.301 -14.937 -3.497 1.00 94.94 114 VAL A C 1
ATOM 862 O O . VAL A 1 114 ? -2.469 -15.792 -3.774 1.00 94.94 114 VAL A O 1
ATOM 865 N N . GLU A 1 115 ? -3.437 -13.827 -4.224 1.00 95.62 115 GLU A N 1
ATOM 866 C CA . GLU A 1 115 ? -2.626 -13.550 -5.418 1.00 95.62 115 GLU A CA 1
ATOM 867 C C . GLU A 1 115 ? -1.120 -13.526 -5.109 1.00 95.62 115 GLU A C 1
ATOM 869 O O . GLU A 1 115 ? -0.324 -14.106 -5.851 1.00 95.62 115 GLU A O 1
ATOM 874 N N . CYS A 1 116 ? -0.710 -12.909 -3.993 1.00 94.81 116 CYS A N 1
ATOM 875 C CA . CYS A 1 116 ? 0.683 -12.955 -3.538 1.00 94.81 116 CYS A CA 1
ATOM 876 C C . CYS A 1 116 ? 1.132 -14.385 -3.207 1.00 94.81 116 CYS A C 1
ATOM 878 O O . CYS A 1 116 ? 2.255 -14.772 -3.535 1.00 94.81 116 CYS A O 1
ATOM 880 N N . ALA A 1 117 ? 0.277 -15.169 -2.544 1.00 91.44 117 ALA A N 1
ATOM 881 C CA . ALA A 1 117 ? 0.573 -16.557 -2.206 1.00 91.44 117 ALA A CA 1
ATOM 882 C C . ALA A 1 117 ? 0.726 -17.421 -3.467 1.00 91.44 117 ALA A C 1
ATOM 884 O O . ALA A 1 117 ? 1.688 -18.181 -3.561 1.00 91.44 117 ALA A O 1
ATOM 885 N N . ASP A 1 118 ? -0.144 -17.244 -4.462 1.00 90.94 118 ASP A N 1
ATOM 886 C CA . ASP A 1 118 ? -0.076 -17.933 -5.752 1.00 90.94 118 ASP A CA 1
ATOM 887 C C . ASP A 1 118 ? 1.206 -17.580 -6.520 1.00 90.94 118 ASP A C 1
ATOM 889 O O . ASP A 1 118 ? 1.845 -18.463 -7.104 1.00 90.94 118 ASP A O 1
ATOM 893 N N . ALA A 1 119 ? 1.622 -16.308 -6.484 1.00 90.69 119 ALA A N 1
ATOM 894 C CA . ALA A 1 119 ? 2.875 -15.850 -7.084 1.00 90.69 119 ALA A CA 1
ATOM 895 C C . ALA A 1 119 ? 4.099 -16.511 -6.431 1.00 90.69 119 ALA A C 1
ATOM 897 O O . ALA A 1 119 ? 5.012 -16.961 -7.126 1.00 90.69 119 ALA A O 1
ATOM 898 N N . LEU A 1 120 ? 4.109 -16.604 -5.097 1.00 88.44 120 LEU A N 1
ATOM 899 C CA . LEU A 1 120 ? 5.176 -17.267 -4.348 1.00 88.44 120 LEU A CA 1
ATOM 900 C C . LEU A 1 120 ? 5.184 -18.775 -4.584 1.00 88.44 120 LEU A C 1
ATOM 902 O O . LEU A 1 120 ? 6.254 -19.338 -4.800 1.00 88.44 120 LEU A O 1
ATOM 906 N N . LEU A 1 121 ? 4.014 -19.416 -4.608 1.00 85.38 121 LEU A N 1
ATOM 907 C CA . LEU A 1 121 ? 3.878 -20.846 -4.881 1.00 85.38 121 LEU A CA 1
ATOM 908 C C . LEU A 1 121 ? 4.421 -21.206 -6.269 1.00 85.38 121 LEU A C 1
ATOM 910 O O . LEU A 1 121 ? 5.085 -22.225 -6.423 1.00 85.38 121 LEU A O 1
ATOM 914 N N . HIS A 1 122 ? 4.202 -20.346 -7.267 1.00 79.19 122 HIS A N 1
ATOM 915 C CA . HIS A 1 122 ? 4.783 -20.514 -8.602 1.00 79.19 122 HIS A CA 1
ATOM 916 C C . HIS A 1 122 ? 6.318 -20.423 -8.625 1.00 79.19 122 HIS A C 1
ATOM 918 O O . HIS A 1 122 ? 6.935 -20.949 -9.550 1.00 79.19 122 HIS A O 1
ATOM 924 N N . GLY A 1 123 ? 6.928 -19.732 -7.656 1.00 68.88 123 GLY A N 1
ATOM 925 C CA . GLY A 1 123 ? 8.369 -19.484 -7.592 1.00 68.88 123 GLY A CA 1
ATOM 926 C C . GLY A 1 123 ? 9.140 -20.312 -6.557 1.00 68.88 123 GLY A C 1
ATOM 927 O O . GLY A 1 123 ? 10.369 -20.264 -6.570 1.00 68.88 123 GLY A O 1
ATOM 928 N N . GLN A 1 124 ? 8.472 -21.045 -5.656 1.00 62.12 124 GLN A N 1
ATOM 929 C CA . GLN A 1 124 ? 9.113 -21.684 -4.497 1.00 62.12 124 GLN A CA 1
ATOM 930 C C . GLN A 1 124 ? 9.203 -23.219 -4.522 1.00 62.12 124 GLN A C 1
ATOM 932 O O . GLN A 1 124 ? 8.318 -23.926 -4.994 1.00 62.12 124 GLN A O 1
ATOM 937 N N . LEU A 1 125 ? 10.260 -23.700 -3.847 1.00 47.44 125 LEU A N 1
ATOM 938 C CA . LEU A 1 125 ? 10.227 -24.826 -2.904 1.00 47.44 125 LEU A CA 1
ATOM 939 C C . LEU A 1 125 ? 10.040 -24.254 -1.475 1.00 47.44 125 LEU A C 1
ATOM 941 O O . LEU A 1 125 ? 10.601 -23.205 -1.159 1.00 47.44 125 LEU A O 1
ATOM 945 N N . GLU A 1 126 ? 9.244 -24.933 -0.644 1.00 41.44 126 GLU A N 1
ATOM 946 C CA . GLU A 1 126 ? 8.664 -24.485 0.641 1.00 41.44 126 GLU A CA 1
ATOM 947 C C . GLU A 1 126 ? 9.645 -23.817 1.638 1.00 41.44 126 GLU A C 1
ATOM 949 O O . GLU A 1 126 ? 10.439 -24.498 2.286 1.00 41.44 126 GLU A O 1
ATOM 954 N N . SER A 1 127 ? 9.552 -22.496 1.860 1.00 48.69 127 SER A N 1
ATOM 955 C CA . SER A 1 127 ? 9.941 -21.873 3.148 1.00 48.69 127 SER A CA 1
ATOM 956 C C . SER A 1 127 ? 9.404 -20.441 3.310 1.00 48.69 127 SER A C 1
ATOM 958 O O . SER A 1 127 ? 9.543 -19.605 2.420 1.00 48.69 127 SER A O 1
ATOM 960 N N . GLY A 1 128 ? 8.828 -20.124 4.476 1.00 50.16 128 GLY A N 1
ATOM 961 C CA . GLY A 1 128 ? 8.346 -18.779 4.823 1.00 50.16 128 GLY A CA 1
ATOM 962 C C . GLY A 1 128 ? 8.634 -18.411 6.283 1.00 50.16 128 GLY A C 1
ATOM 963 O O . GLY A 1 128 ? 8.695 -19.284 7.147 1.00 50.16 128 GLY A O 1
ATOM 964 N N . GLN A 1 129 ? 8.817 -17.116 6.564 1.00 45.81 129 GLN A N 1
ATOM 965 C CA . GLN A 1 129 ? 8.935 -16.554 7.917 1.00 45.81 129 GLN A CA 1
ATOM 966 C C . GLN A 1 129 ? 7.845 -15.502 8.137 1.00 45.81 129 GLN A C 1
ATOM 968 O O . GLN A 1 129 ? 7.594 -14.679 7.260 1.00 45.81 129 GLN A O 1
ATOM 973 N N . ALA A 1 130 ? 7.233 -15.501 9.322 1.00 49.09 130 ALA A N 1
ATOM 974 C CA . ALA A 1 130 ? 6.308 -14.460 9.762 1.00 49.09 130 ALA A CA 1
ATOM 975 C C . ALA A 1 130 ? 6.960 -13.611 10.862 1.00 49.09 130 ALA A C 1
ATOM 977 O O . ALA A 1 130 ? 7.575 -14.150 11.783 1.00 49.09 130 ALA A O 1
ATOM 978 N N . VAL A 1 131 ? 6.796 -12.287 10.794 1.00 50.78 131 VAL A N 1
ATOM 979 C CA . VAL A 1 131 ? 7.239 -11.356 11.845 1.00 50.78 131 VAL A CA 1
ATOM 980 C C . VAL A 1 131 ? 6.017 -10.860 12.614 1.00 50.78 131 VAL A C 1
ATOM 982 O O . VAL A 1 131 ? 5.082 -10.316 12.025 1.00 50.78 131 VAL A O 1
ATOM 985 N N . ALA A 1 132 ? 6.015 -11.047 13.934 1.00 46.19 132 ALA A N 1
ATOM 986 C CA . ALA A 1 132 ? 4.953 -10.555 14.808 1.00 46.19 132 ALA A CA 1
ATOM 987 C C . ALA A 1 132 ? 5.079 -9.033 15.045 1.00 46.19 132 ALA A C 1
ATOM 989 O O . ALA A 1 132 ? 6.199 -8.538 15.212 1.00 46.19 132 ALA A O 1
ATOM 990 N N . PRO A 1 133 ? 3.965 -8.279 15.079 1.00 57.81 133 PRO A N 1
ATOM 991 C CA . PRO A 1 133 ? 4.001 -6.837 15.306 1.00 57.81 133 PRO A CA 1
ATOM 992 C C . PRO A 1 133 ? 4.300 -6.466 16.766 1.00 57.81 133 PRO A C 1
ATOM 994 O O . PRO A 1 133 ? 4.058 -7.237 17.698 1.00 57.81 133 PRO A O 1
ATOM 997 N N . LYS A 1 134 ? 4.803 -5.243 16.972 1.00 68.00 134 LYS A N 1
ATOM 998 C CA . LYS A 1 134 ? 4.972 -4.634 18.301 1.00 68.00 134 LYS A CA 1
ATOM 999 C C . LYS A 1 134 ? 3.687 -3.903 18.692 1.00 68.00 134 LYS A C 1
ATOM 1001 O O . LYS A 1 134 ? 3.155 -3.135 17.905 1.00 68.00 134 LYS A O 1
ATOM 1006 N N . LEU A 1 135 ? 3.218 -4.090 19.925 1.00 70.25 135 LEU A N 1
ATOM 1007 C CA . LEU A 1 135 ? 1.970 -3.480 20.397 1.00 70.25 135 LEU A CA 1
ATOM 1008 C C . LEU A 1 135 ? 2.119 -1.959 20.602 1.00 70.25 135 LEU A C 1
ATOM 1010 O O . LEU A 1 135 ? 2.899 -1.516 21.447 1.00 70.25 135 LEU A O 1
ATOM 1014 N N . LYS A 1 136 ? 1.330 -1.165 19.866 1.00 85.00 136 LYS A N 1
ATOM 1015 C CA . LYS A 1 136 ? 1.189 0.294 20.023 1.00 85.00 136 LYS A CA 1
ATOM 1016 C C . LYS A 1 136 ? -0.145 0.647 20.705 1.00 85.00 136 LYS A C 1
ATOM 1018 O O . LYS A 1 136 ? -1.123 -0.092 20.626 1.00 85.00 136 LYS A O 1
ATOM 1023 N N . SER A 1 137 ? -0.208 1.801 21.378 1.00 89.25 137 SER A N 1
ATOM 1024 C CA . SER A 1 137 ? -1.473 2.319 21.937 1.00 89.25 137 SER A CA 1
ATOM 1025 C C . SER A 1 137 ? -2.378 2.902 20.843 1.00 89.25 137 SER A C 1
ATOM 1027 O O . SER A 1 137 ? -1.870 3.449 19.866 1.00 89.25 137 SER A O 1
ATOM 1029 N N . VAL A 1 138 ? -3.706 2.899 21.043 1.00 87.19 138 VAL A N 1
ATOM 1030 C CA . VAL A 1 138 ? -4.682 3.492 20.094 1.00 87.19 138 VAL A CA 1
ATOM 1031 C C . VAL A 1 138 ? -4.341 4.947 19.756 1.00 87.19 138 VAL A C 1
ATOM 1033 O O . VAL A 1 138 ? -4.454 5.359 18.609 1.00 87.19 138 VAL A O 1
ATOM 1036 N N . LYS A 1 139 ? -3.877 5.734 20.737 1.00 90.62 139 LYS A N 1
ATOM 1037 C CA . LYS A 1 139 ? -3.477 7.133 20.517 1.00 90.62 139 LYS A CA 1
ATOM 1038 C C . LYS A 1 139 ? -2.271 7.249 19.579 1.00 90.62 139 LYS A C 1
ATOM 1040 O O . LYS A 1 139 ? -2.251 8.149 18.746 1.00 90.62 139 LYS A O 1
ATOM 1045 N N . SER A 1 140 ? -1.276 6.372 19.735 1.00 91.38 140 SER A N 1
ATOM 1046 C CA . SER A 1 140 ? -0.109 6.333 18.845 1.00 91.38 140 SER A CA 1
ATOM 1047 C C . SER A 1 140 ? -0.522 5.895 17.446 1.00 91.38 140 SER A C 1
ATOM 1049 O O . SER A 1 140 ? -0.230 6.598 16.492 1.00 91.38 140 SER A O 1
ATOM 1051 N N . LEU A 1 141 ? -1.290 4.806 17.349 1.00 90.12 141 LEU A N 1
ATOM 1052 C CA . LEU A 1 141 ? -1.806 4.283 16.084 1.00 90.12 141 LEU A CA 1
ATOM 1053 C C . LEU A 1 141 ? -2.653 5.313 15.335 1.00 90.12 141 LEU A C 1
ATOM 1055 O O . LEU A 1 141 ? -2.553 5.421 14.123 1.00 90.12 141 LEU A O 1
ATOM 1059 N N . ARG A 1 142 ? -3.452 6.112 16.051 1.00 92.94 142 ARG A N 1
ATOM 1060 C CA . ARG A 1 142 ? -4.207 7.215 15.452 1.00 92.94 142 ARG A CA 1
ATOM 1061 C C . ARG A 1 142 ? -3.282 8.259 14.833 1.00 92.94 142 ARG A C 1
ATOM 1063 O O . ARG A 1 142 ? -3.557 8.719 13.734 1.00 92.94 142 ARG A O 1
ATOM 1070 N N . LYS A 1 143 ? -2.233 8.664 15.554 1.00 93.19 143 LYS A N 1
ATOM 1071 C CA . LYS A 1 143 ? -1.276 9.658 15.056 1.00 93.19 143 LYS A CA 1
ATOM 1072 C C . LYS A 1 143 ? -0.593 9.139 13.789 1.00 93.19 143 LYS A C 1
ATOM 1074 O O . LYS A 1 143 ? -0.561 9.861 12.799 1.00 93.19 143 LYS A O 1
ATOM 1079 N N . ASP A 1 144 ? -0.125 7.894 13.830 1.00 91.44 144 ASP A N 1
ATOM 1080 C CA . ASP A 1 144 ? 0.503 7.228 12.688 1.00 91.44 144 ASP A CA 1
ATOM 1081 C C . ASP A 1 144 ? -0.488 7.164 11.509 1.00 91.44 144 ASP A C 1
ATOM 1083 O O . ASP A 1 144 ? -0.160 7.573 10.400 1.00 91.44 144 ASP A O 1
ATOM 1087 N N . ALA A 1 145 ? -1.744 6.769 11.752 1.00 91.44 145 ALA A N 1
ATOM 1088 C CA . ALA A 1 145 ? -2.782 6.722 10.725 1.00 91.44 145 ALA A CA 1
ATOM 1089 C C . ALA A 1 145 ? -3.069 8.097 10.103 1.00 91.44 145 ALA A C 1
ATOM 1091 O O . ALA A 1 145 ? -3.149 8.211 8.884 1.00 91.44 145 ALA A O 1
ATOM 1092 N N . GLU A 1 146 ? -3.205 9.152 10.909 1.00 94.44 146 GLU A N 1
ATOM 1093 C CA . GLU A 1 146 ? -3.422 10.518 10.413 1.00 94.44 146 GLU A CA 1
ATOM 1094 C C . GLU A 1 146 ? -2.250 10.994 9.533 1.00 94.44 146 GLU A C 1
ATOM 1096 O O . GLU A 1 146 ? -2.479 11.595 8.482 1.00 94.44 146 GLU A O 1
ATOM 1101 N N . GLU A 1 147 ? -1.008 10.684 9.915 1.00 94.06 147 GLU A N 1
ATOM 1102 C CA . GLU A 1 147 ? 0.201 11.010 9.147 1.00 94.06 147 GLU A CA 1
ATOM 1103 C C . GLU A 1 147 ? 0.267 10.230 7.824 1.00 94.06 147 GLU A C 1
ATOM 1105 O O . GLU A 1 147 ? 0.424 10.822 6.753 1.00 94.06 147 GLU A O 1
ATOM 1110 N N . ILE A 1 148 ? 0.040 8.916 7.867 1.00 93.31 148 ILE A N 1
ATOM 1111 C CA . ILE A 1 148 ? 0.009 8.046 6.682 1.00 93.31 148 ILE A CA 1
ATOM 1112 C C . ILE A 1 148 ? -1.066 8.508 5.691 1.00 93.31 148 ILE A C 1
ATOM 1114 O O . ILE A 1 148 ? -0.814 8.608 4.486 1.00 93.31 148 ILE A O 1
ATOM 1118 N N . LEU A 1 149 ? -2.267 8.817 6.185 1.00 94.50 149 LEU A N 1
ATOM 1119 C CA . LEU A 1 149 ? -3.377 9.305 5.366 1.00 94.50 149 LEU A CA 1
ATOM 1120 C C . LEU A 1 149 ? -3.079 10.671 4.753 1.00 94.50 149 LEU A C 1
ATOM 1122 O O . LEU A 1 149 ? -3.441 10.928 3.604 1.00 94.50 149 LEU A O 1
ATOM 1126 N N . PHE A 1 150 ? -2.395 11.545 5.492 1.00 94.75 150 PHE A N 1
ATOM 1127 C CA . PHE A 1 150 ? -2.006 12.855 4.993 1.00 94.75 150 PHE A CA 1
ATOM 1128 C C . PHE A 1 150 ? -1.069 12.760 3.782 1.00 94.75 150 PHE A C 1
ATOM 1130 O O . PHE A 1 150 ? -1.213 13.568 2.859 1.00 94.75 150 PHE A O 1
ATOM 1137 N N . HIS A 1 151 ? -0.155 11.786 3.767 1.00 95.50 151 HIS A N 1
ATOM 1138 C CA . HIS A 1 151 ? 0.868 11.621 2.730 1.00 95.50 151 HIS A CA 1
ATOM 1139 C C . HIS A 1 151 ? 0.426 10.833 1.493 1.00 95.50 151 HIS A C 1
ATOM 1141 O O . HIS A 1 151 ? 1.185 10.749 0.530 1.00 95.50 151 HIS A O 1
ATOM 1147 N N . GLN A 1 152 ? -0.790 10.295 1.479 1.00 94.06 152 GLN A N 1
ATOM 1148 C CA . GLN A 1 152 ? -1.306 9.587 0.316 1.00 94.06 152 GLN A CA 1
ATOM 1149 C C . GLN A 1 152 ? -1.783 10.570 -0.765 1.00 94.06 152 GLN A C 1
ATOM 1151 O O . GLN A 1 152 ? -2.437 11.578 -0.470 1.00 94.06 152 GLN A O 1
ATOM 1156 N N . ASP A 1 153 ? -1.473 10.280 -2.026 1.00 94.25 153 ASP A N 1
ATOM 1157 C CA . ASP A 1 153 ? -1.875 11.118 -3.156 1.00 94.25 153 ASP A CA 1
ATOM 1158 C C . ASP A 1 153 ? -3.357 10.929 -3.540 1.00 94.25 153 ASP A C 1
ATOM 1160 O O . ASP A 1 153 ? -4.092 10.133 -2.949 1.00 94.25 153 ASP A O 1
ATOM 1164 N N . ALA A 1 154 ? -3.834 11.679 -4.535 1.00 91.81 154 ALA A N 1
ATOM 1165 C CA . ALA A 1 154 ? -5.234 11.617 -4.962 1.00 91.81 154 ALA A CA 1
ATOM 1166 C C . ALA A 1 154 ? -5.653 10.242 -5.524 1.00 91.81 154 ALA A C 1
ATOM 1168 O O . ALA A 1 154 ? -6.822 9.882 -5.410 1.00 91.81 154 ALA A O 1
ATOM 1169 N N . GLU A 1 155 ? -4.712 9.470 -6.073 1.00 92.62 155 GLU A N 1
ATOM 1170 C CA . GLU A 1 155 ? -4.937 8.134 -6.643 1.00 92.62 155 GLU A CA 1
ATOM 1171 C C . GLU A 1 155 ? -4.823 7.016 -5.591 1.00 92.62 155 GLU A C 1
ATOM 1173 O O . GLU A 1 155 ? -5.006 5.845 -5.909 1.00 92.62 155 GLU A O 1
ATOM 1178 N N . GLY A 1 156 ? -4.555 7.358 -4.327 1.00 92.19 156 GLY A N 1
ATOM 1179 C CA . GLY A 1 156 ? -4.436 6.380 -3.246 1.00 92.19 156 GLY A CA 1
ATOM 1180 C C . GLY A 1 156 ? -3.039 5.774 -3.114 1.00 92.19 156 GLY A C 1
ATOM 1181 O O . GLY A 1 156 ? -2.874 4.755 -2.450 1.00 92.19 156 GLY A O 1
ATOM 1182 N N . ARG A 1 157 ? -2.010 6.389 -3.696 1.00 96.94 157 ARG A N 1
ATOM 1183 C CA . ARG A 1 157 ? -0.634 5.886 -3.644 1.00 96.94 157 ARG A CA 1
ATOM 1184 C C . ARG A 1 157 ? 0.162 6.575 -2.547 1.00 96.94 157 ARG A C 1
ATOM 1186 O O . ARG A 1 157 ? -0.030 7.762 -2.276 1.00 96.94 157 ARG A O 1
ATOM 1193 N N . TRP A 1 158 ? 1.101 5.841 -1.962 1.00 97.38 158 TRP A N 1
ATOM 1194 C CA . TRP A 1 158 ? 2.192 6.421 -1.185 1.00 97.38 158 TRP A CA 1
ATOM 1195 C C . TRP A 1 158 ? 3.431 6.438 -2.065 1.00 97.38 158 TRP A C 1
ATOM 1197 O O . TRP A 1 158 ? 3.991 5.389 -2.371 1.00 97.38 158 TRP A O 1
ATOM 1207 N N . VAL A 1 159 ? 3.789 7.634 -2.521 1.00 96.75 159 VAL A N 1
ATOM 1208 C CA . VAL A 1 159 ? 4.855 7.855 -3.496 1.00 96.75 159 VAL A CA 1
ATOM 1209 C C . VAL A 1 159 ? 6.031 8.519 -2.803 1.00 96.75 159 VAL A C 1
ATOM 1211 O O . VAL A 1 159 ? 5.830 9.411 -1.975 1.00 96.75 159 VAL A O 1
ATOM 1214 N N . THR A 1 160 ? 7.246 8.120 -3.153 1.00 96.88 160 THR A N 1
ATOM 1215 C CA . THR A 1 160 ? 8.481 8.693 -2.611 1.00 96.88 160 THR A CA 1
ATOM 1216 C C . THR A 1 160 ? 9.369 9.292 -3.696 1.00 96.88 160 THR A C 1
ATOM 1218 O O . THR A 1 160 ? 9.291 8.923 -4.870 1.00 96.88 160 THR A O 1
ATOM 1221 N N . ASP A 1 161 ? 10.206 10.258 -3.312 1.00 95.88 161 ASP A N 1
ATOM 1222 C CA . ASP A 1 161 ? 11.339 10.708 -4.121 1.00 95.88 161 ASP A CA 1
ATOM 1223 C C . ASP A 1 161 ? 12.534 9.743 -3.992 1.00 95.88 161 ASP A C 1
ATOM 1225 O O . ASP 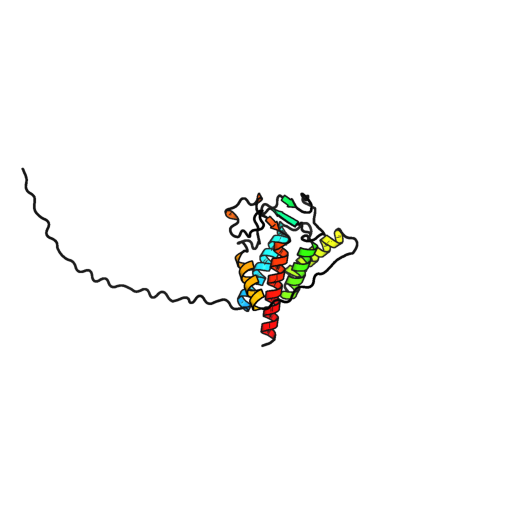A 1 161 ? 12.538 8.815 -3.185 1.00 95.88 161 ASP A O 1
ATOM 1229 N N . LYS A 1 162 ? 13.594 9.982 -4.771 1.00 92.75 162 LYS A N 1
ATOM 1230 C CA . LYS A 1 162 ? 14.835 9.183 -4.742 1.00 92.75 162 LYS A CA 1
ATOM 1231 C C . LYS A 1 162 ? 15.546 9.122 -3.380 1.00 92.75 162 LYS A C 1
ATOM 1233 O O . LYS A 1 162 ? 16.437 8.297 -3.204 1.00 92.75 162 LYS A O 1
ATOM 1238 N N . ASP A 1 163 ? 15.228 10.039 -2.467 1.00 92.56 163 ASP A N 1
ATOM 1239 C CA . ASP A 1 163 ? 15.793 10.090 -1.119 1.00 92.56 163 ASP A CA 1
ATOM 1240 C C . ASP A 1 163 ? 14.825 9.460 -0.087 1.00 92.56 163 ASP A C 1
ATOM 1242 O O . ASP A 1 163 ? 15.064 9.564 1.117 1.00 92.56 163 ASP A O 1
ATOM 1246 N N . GLY A 1 164 ? 13.733 8.828 -0.542 1.00 90.50 164 GLY A N 1
ATOM 1247 C CA . GLY A 1 164 ? 12.720 8.170 0.287 1.00 90.50 164 GLY A CA 1
ATOM 1248 C C . GLY A 1 164 ? 11.709 9.125 0.929 1.00 90.50 164 GLY A C 1
ATOM 1249 O O . GLY A 1 164 ? 10.991 8.734 1.849 1.00 90.50 164 GLY A O 1
ATOM 1250 N N . ARG A 1 165 ? 11.642 10.396 0.510 1.00 94.12 165 ARG A N 1
ATOM 1251 C CA . ARG A 1 165 ? 10.702 11.369 1.096 1.00 94.12 165 ARG A CA 1
ATOM 1252 C C . ARG A 1 165 ? 9.336 11.256 0.441 1.00 94.12 165 ARG A C 1
ATOM 1254 O O . ARG A 1 165 ? 9.249 11.206 -0.779 1.00 94.12 165 ARG A O 1
ATOM 1261 N N . ALA A 1 166 ? 8.270 11.303 1.238 1.00 95.00 166 ALA A N 1
ATOM 1262 C CA . ALA A 1 166 ? 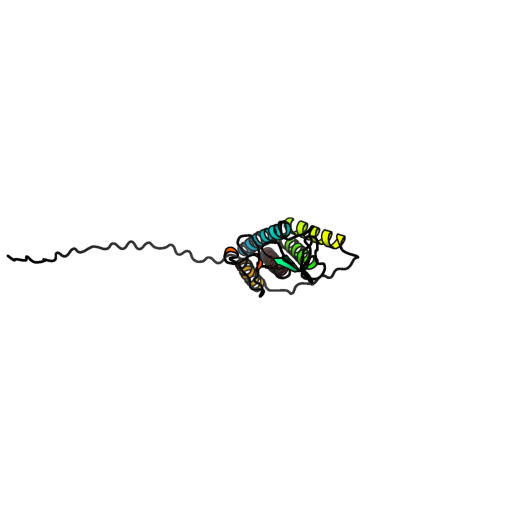6.903 11.238 0.729 1.00 95.00 166 ALA A CA 1
ATOM 1263 C C . ALA A 1 166 ? 6.555 12.427 -0.190 1.00 95.00 166 ALA A C 1
ATOM 1265 O O . ALA A 1 166 ? 6.726 13.592 0.179 1.00 95.00 166 ALA A O 1
ATOM 1266 N N . VAL A 1 167 ? 5.986 12.130 -1.360 1.00 95.25 167 VAL A N 1
ATOM 1267 C CA . VAL A 1 167 ? 5.547 13.093 -2.376 1.00 95.25 167 VAL A CA 1
ATOM 1268 C C . VAL A 1 167 ? 4.047 12.940 -2.605 1.00 95.25 167 VAL A C 1
ATOM 1270 O O . VAL A 1 167 ? 3.583 11.998 -3.238 1.00 95.25 167 VAL A O 1
ATOM 1273 N N . LYS A 1 168 ? 3.269 13.908 -2.113 1.00 93.75 168 LYS A N 1
ATOM 1274 C CA . LYS A 1 168 ? 1.804 13.904 -2.251 1.00 93.75 168 LYS A CA 1
ATOM 1275 C C . LYS A 1 168 ? 1.319 14.516 -3.566 1.00 93.75 168 LYS A C 1
ATOM 1277 O O . LYS A 1 168 ? 0.370 14.030 -4.174 1.00 93.75 168 LYS A O 1
ATOM 1282 N N . ILE A 1 169 ? 1.928 15.627 -3.985 1.00 93.12 169 ILE A N 1
ATOM 1283 C CA . ILE A 1 169 ? 1.530 16.357 -5.196 1.00 93.12 169 ILE A CA 1
ATOM 1284 C C . ILE A 1 169 ? 2.422 15.895 -6.346 1.00 93.12 169 ILE A C 1
ATOM 1286 O O . ILE A 1 169 ? 3.338 16.593 -6.771 1.00 93.12 169 ILE A O 1
ATOM 1290 N N . VAL A 1 170 ? 2.154 14.687 -6.838 1.00 93.56 170 VAL A N 1
ATOM 1291 C CA . VAL A 1 170 ? 2.994 14.023 -7.847 1.00 93.56 170 VAL A CA 1
ATOM 1292 C C . VAL A 1 170 ? 3.057 14.778 -9.178 1.00 93.56 170 VAL A C 1
ATOM 1294 O O . VAL A 1 170 ? 4.065 14.716 -9.870 1.00 93.56 170 VAL A O 1
ATOM 1297 N N . SER A 1 171 ? 2.025 15.559 -9.518 1.00 91.69 171 SER A N 1
ATOM 1298 C CA . SER A 1 171 ? 1.927 16.287 -10.792 1.00 91.69 171 SER A CA 1
ATOM 1299 C C . SER A 1 171 ? 2.977 17.390 -10.977 1.00 91.69 171 SER A C 1
ATOM 1301 O O . SER A 1 171 ? 3.080 17.951 -12.063 1.00 91.69 171 SER A O 1
ATOM 1303 N N . GLN A 1 172 ? 3.710 17.750 -9.920 1.00 91.56 172 GLN A N 1
ATOM 1304 C CA . GLN A 1 172 ? 4.780 18.754 -9.958 1.00 91.56 172 GLN A CA 1
ATOM 1305 C C . GLN A 1 172 ? 6.173 18.141 -10.171 1.00 91.56 172 GLN A C 1
ATOM 1307 O O . GLN A 1 172 ? 7.163 18.869 -10.198 1.00 91.56 172 GLN A O 1
ATOM 1312 N N . HIS A 1 173 ? 6.258 16.820 -10.318 1.00 93.62 173 HIS A N 1
ATOM 1313 C CA . HIS A 1 173 ? 7.505 16.073 -10.417 1.00 93.62 173 HIS A CA 1
ATOM 1314 C C . HIS A 1 173 ? 7.523 15.215 -11.685 1.00 93.62 173 HIS A C 1
ATOM 1316 O O . HIS A 1 173 ? 6.478 14.865 -12.232 1.00 93.62 173 HIS A O 1
ATOM 1322 N N . ASP A 1 174 ? 8.722 14.851 -12.142 1.00 95.56 174 ASP A N 1
ATOM 1323 C CA . ASP A 1 174 ? 8.875 13.838 -13.185 1.00 95.56 174 ASP A CA 1
ATOM 1324 C C . ASP A 1 174 ? 8.529 12.452 -12.605 1.00 95.56 174 ASP A C 1
ATOM 1326 O O . ASP A 1 174 ? 9.225 11.997 -11.688 1.00 95.56 174 ASP A O 1
ATOM 1330 N N . PRO A 1 175 ? 7.496 11.751 -13.111 1.00 95.38 175 PRO A N 1
ATOM 1331 C CA . PRO A 1 175 ? 7.097 10.446 -12.589 1.00 95.38 175 PRO A CA 1
ATOM 1332 C C . PRO A 1 175 ? 8.179 9.364 -12.754 1.00 95.38 175 PRO A C 1
ATOM 1334 O O . PRO A 1 175 ? 8.180 8.396 -11.999 1.00 95.38 175 PRO A O 1
ATOM 1337 N N . GLY A 1 176 ? 9.140 9.525 -13.672 1.00 96.62 176 GLY A N 1
ATOM 1338 C CA . GLY A 1 176 ? 10.294 8.622 -13.785 1.00 96.62 176 GLY A CA 1
ATOM 1339 C C . GLY A 1 176 ? 11.305 8.747 -12.635 1.00 96.62 176 GLY A C 1
ATOM 1340 O O . GLY A 1 176 ? 12.218 7.934 -12.526 1.00 96.62 176 GLY A O 1
ATOM 1341 N N . THR A 1 177 ? 11.151 9.759 -11.775 1.00 95.56 177 THR A N 1
ATOM 1342 C CA . THR A 1 177 ? 12.016 10.023 -10.607 1.00 95.56 177 THR A CA 1
ATOM 1343 C C . THR A 1 177 ? 11.324 9.760 -9.270 1.00 95.56 177 THR A C 1
ATOM 1345 O O . THR A 1 177 ? 11.903 10.013 -8.211 1.00 95.56 177 THR A O 1
ATOM 1348 N N . LEU A 1 178 ? 10.083 9.280 -9.330 1.00 97.44 178 LEU A N 1
ATOM 1349 C CA . LEU A 1 178 ? 9.246 8.951 -8.188 1.00 97.44 178 LEU A CA 1
ATOM 1350 C C . LEU A 1 178 ? 9.044 7.442 -8.106 1.00 97.44 178 LEU A C 1
ATOM 1352 O O . LEU A 1 178 ? 9.027 6.769 -9.136 1.00 97.44 178 LEU A O 1
ATOM 1356 N N . PHE A 1 179 ? 8.850 6.926 -6.897 1.00 97.19 179 PHE A N 1
ATOM 1357 C CA . PHE A 1 179 ? 8.854 5.491 -6.635 1.00 97.19 179 PHE A CA 1
ATOM 1358 C C . PHE A 1 179 ? 7.604 5.037 -5.880 1.00 97.19 179 PHE A C 1
ATOM 1360 O O . PHE A 1 179 ? 7.082 5.725 -5.001 1.00 97.19 179 PHE A O 1
ATOM 1367 N N . LEU A 1 180 ? 7.137 3.850 -6.253 1.00 96.75 180 LEU A N 1
ATOM 1368 C CA . LEU A 1 180 ? 6.189 3.022 -5.523 1.00 96.75 180 LEU A CA 1
ATOM 1369 C C . LEU A 1 180 ? 6.995 1.901 -4.884 1.00 96.75 180 LEU A C 1
ATOM 1371 O O . LEU A 1 180 ? 7.365 0.936 -5.557 1.00 96.75 180 LEU A O 1
ATOM 1375 N N . GLU A 1 181 ? 7.318 2.064 -3.608 1.00 93.50 181 GLU A N 1
ATOM 1376 C CA . GLU A 1 181 ? 8.211 1.145 -2.918 1.00 93.50 181 GLU A CA 1
ATOM 1377 C C . GLU A 1 181 ? 7.438 0.107 -2.093 1.00 93.50 181 GLU A C 1
ATOM 1379 O O . GLU A 1 181 ? 6.520 0.415 -1.323 1.00 93.50 181 GLU A O 1
ATOM 1384 N N . SER A 1 182 ? 7.853 -1.149 -2.216 1.00 86.69 182 SER A N 1
ATOM 1385 C CA . SER A 1 182 ? 7.264 -2.289 -1.519 1.00 86.69 182 SER A CA 1
ATOM 1386 C C . SER A 1 182 ? 7.737 -2.422 -0.064 1.00 86.69 182 SER A C 1
ATOM 1388 O O . SER A 1 182 ? 7.361 -3.371 0.609 1.00 86.69 182 SER A O 1
ATOM 1390 N N . ASN A 1 183 ? 8.519 -1.480 0.470 1.00 87.00 183 ASN A N 1
ATOM 1391 C CA . ASN A 1 183 ? 8.693 -1.251 1.916 1.00 87.00 183 ASN A CA 1
ATOM 1392 C C . ASN A 1 183 ? 7.635 -0.261 2.448 1.00 87.00 183 ASN A C 1
ATOM 1394 O O . ASN A 1 183 ? 6.996 -0.548 3.454 1.00 87.00 183 ASN A O 1
ATOM 1398 N N . VAL A 1 184 ? 7.370 0.840 1.735 1.00 93.75 184 VAL A N 1
ATOM 1399 C CA . VAL A 1 184 ? 6.441 1.908 2.148 1.00 93.75 184 VAL A CA 1
ATOM 1400 C C . VAL A 1 184 ? 4.992 1.430 2.132 1.00 93.75 184 VAL A C 1
ATOM 1402 O O . VAL A 1 184 ? 4.258 1.623 3.102 1.00 93.75 184 VAL A O 1
ATOM 1405 N N . PHE A 1 185 ? 4.560 0.787 1.044 1.00 96.25 185 PHE A N 1
ATOM 1406 C CA . PHE A 1 185 ? 3.184 0.302 0.924 1.00 96.25 185 PHE A CA 1
ATOM 1407 C C . PHE A 1 185 ? 2.779 -0.665 2.057 1.00 96.25 185 PHE A C 1
ATOM 1409 O O . PHE A 1 185 ? 1.785 -0.389 2.736 1.00 96.25 185 PHE A O 1
ATOM 1416 N N . PRO A 1 186 ? 3.494 -1.781 2.309 1.00 92.62 186 PRO A N 1
ATOM 1417 C CA . PRO A 1 186 ? 3.074 -2.732 3.335 1.00 92.62 186 PRO A CA 1
ATOM 1418 C C . PRO A 1 186 ? 3.244 -2.223 4.767 1.00 92.62 186 PRO A C 1
ATOM 1420 O O . PRO A 1 186 ? 2.482 -2.654 5.638 1.00 92.62 186 PRO A O 1
ATOM 1423 N N . GLU A 1 187 ? 4.194 -1.321 5.029 1.00 93.62 187 GLU A N 1
ATOM 1424 C CA . GLU A 1 187 ? 4.312 -0.650 6.330 1.00 93.62 187 GLU A CA 1
ATOM 1425 C C . GLU A 1 187 ? 3.072 0.203 6.606 1.00 93.62 187 GLU A C 1
ATOM 1427 O O . GLU A 1 187 ? 2.390 -0.012 7.610 1.00 93.62 187 GLU A O 1
ATOM 1432 N N . ASN A 1 188 ? 2.691 1.063 5.658 1.00 96.31 188 ASN A N 1
ATOM 1433 C CA . ASN A 1 188 ? 1.505 1.909 5.780 1.00 96.31 188 ASN A CA 1
ATOM 1434 C C . ASN A 1 188 ? 0.219 1.083 5.910 1.00 96.31 188 ASN A C 1
ATOM 1436 O O . ASN A 1 188 ? -0.615 1.348 6.776 1.00 96.31 188 ASN A O 1
ATOM 1440 N N . MET A 1 189 ? 0.065 0.041 5.088 1.00 97.19 189 MET A N 1
ATOM 1441 C CA . MET A 1 189 ? -1.067 -0.885 5.178 1.00 97.19 189 MET A CA 1
ATOM 1442 C C . MET A 1 189 ? -1.131 -1.590 6.537 1.00 97.19 189 MET A C 1
ATOM 1444 O O . MET A 1 189 ? -2.219 -1.740 7.094 1.00 97.19 189 MET A O 1
ATOM 1448 N N . THR A 1 190 ? 0.016 -2.003 7.084 1.00 95.06 190 THR A N 1
ATOM 1449 C CA . THR A 1 190 ? 0.098 -2.636 8.408 1.00 95.06 190 THR A CA 1
ATOM 1450 C C . THR A 1 190 ? -0.331 -1.670 9.507 1.00 95.06 190 THR A C 1
ATOM 1452 O O . THR A 1 190 ? -1.202 -2.020 10.300 1.00 95.06 190 THR A O 1
ATOM 1455 N N . ASP A 1 191 ? 0.242 -0.466 9.556 1.00 95.19 191 ASP A N 1
ATOM 1456 C CA . ASP A 1 191 ? -0.051 0.509 10.613 1.00 95.19 191 ASP A CA 1
ATOM 1457 C C . ASP A 1 191 ? -1.530 0.941 10.583 1.00 95.19 191 ASP A C 1
ATOM 1459 O O . ASP A 1 191 ? -2.185 1.027 11.629 1.00 95.19 191 ASP A O 1
ATOM 1463 N N . LEU A 1 192 ? -2.106 1.127 9.389 1.00 96.69 192 LEU A N 1
ATOM 1464 C CA . LEU A 1 192 ? -3.536 1.411 9.237 1.00 96.69 192 LEU A CA 1
ATOM 1465 C C . LEU A 1 192 ? -4.412 0.228 9.674 1.00 96.69 192 LEU A C 1
ATOM 1467 O O . LEU A 1 192 ? -5.405 0.431 10.376 1.00 96.69 192 LEU A O 1
ATOM 1471 N N . ALA A 1 193 ? -4.044 -1.007 9.322 1.00 96.19 193 ALA A N 1
ATOM 1472 C CA . ALA A 1 193 ? -4.763 -2.204 9.757 1.00 96.19 193 ALA A CA 1
ATOM 1473 C C . ALA A 1 193 ? -4.733 -2.363 11.288 1.00 96.19 193 ALA A C 1
ATOM 1475 O O . ALA A 1 193 ? -5.761 -2.656 11.908 1.00 96.19 193 ALA A O 1
ATOM 1476 N N . GLU A 1 194 ? -3.584 -2.118 11.920 1.00 95.31 194 GLU A N 1
ATOM 1477 C CA . GLU A 1 194 ? -3.451 -2.131 13.378 1.00 95.31 194 GLU A CA 1
ATOM 1478 C C . GLU A 1 194 ? -4.333 -1.070 14.035 1.00 95.31 194 GLU A C 1
ATOM 1480 O O . GLU A 1 194 ? -5.030 -1.372 15.010 1.00 95.31 194 GLU A O 1
ATOM 1485 N N . PHE A 1 195 ? -4.371 0.145 13.481 1.00 96.06 195 PHE A N 1
ATOM 1486 C CA . PHE A 1 195 ? -5.260 1.197 13.962 1.00 96.06 195 PHE A CA 1
ATOM 1487 C C . PHE A 1 195 ? -6.735 0.780 13.873 1.00 96.06 195 PHE A C 1
ATOM 1489 O O . PHE A 1 195 ? -7.447 0.834 14.878 1.00 96.06 195 PHE A O 1
ATOM 1496 N N . VAL A 1 196 ? -7.186 0.295 12.712 1.00 96.38 196 VAL A N 1
ATOM 1497 C CA . VAL A 1 196 ? -8.571 -0.160 12.501 1.00 96.38 196 VAL A CA 1
ATOM 1498 C C . VAL A 1 196 ? -8.944 -1.272 13.485 1.00 96.38 196 VAL A C 1
ATOM 1500 O O . VAL A 1 196 ? -10.002 -1.215 14.120 1.00 96.38 196 VAL A O 1
ATOM 1503 N N . LYS A 1 197 ? -8.063 -2.262 13.669 1.00 94.69 197 LYS A N 1
ATOM 1504 C CA . LYS A 1 197 ? -8.268 -3.363 14.621 1.00 94.69 197 LYS A CA 1
ATOM 1505 C C . LYS A 1 197 ? -8.381 -2.848 16.055 1.00 94.69 197 LYS A C 1
ATOM 1507 O O . LYS A 1 197 ? -9.281 -3.261 16.787 1.00 94.69 197 LYS A O 1
ATOM 1512 N N . ALA A 1 198 ? -7.506 -1.926 16.454 1.00 93.69 198 ALA A N 1
ATOM 1513 C CA . ALA A 1 198 ? -7.499 -1.367 17.800 1.00 93.69 198 ALA A CA 1
ATOM 1514 C C . ALA A 1 198 ? -8.768 -0.547 18.097 1.00 93.69 198 ALA A C 1
ATOM 1516 O O . ALA A 1 198 ? -9.327 -0.660 19.190 1.00 93.69 198 ALA A O 1
ATOM 1517 N N . VAL A 1 199 ? -9.269 0.217 17.120 1.00 94.12 199 VAL A N 1
ATOM 1518 C CA . VAL A 1 199 ? -10.539 0.949 17.240 1.00 94.12 199 VAL A CA 1
ATOM 1519 C C . VAL A 1 199 ? -11.711 -0.019 17.419 1.00 94.12 199 VAL A C 1
ATOM 1521 O O . VAL A 1 199 ? -12.434 0.106 18.408 1.00 94.12 199 VAL A O 1
ATOM 1524 N N . LYS A 1 200 ? -11.841 -1.049 16.568 1.00 92.12 200 LYS A N 1
ATOM 1525 C CA . LYS A 1 200 ? -12.905 -2.071 16.679 1.00 92.12 200 LYS A CA 1
ATOM 1526 C C . LYS A 1 200 ? -12.929 -2.765 18.045 1.00 92.12 200 LYS A C 1
ATOM 1528 O O . LYS A 1 200 ? -13.997 -2.925 18.640 1.00 92.12 200 LYS A O 1
ATOM 1533 N N . LEU A 1 201 ? -11.757 -3.145 18.560 1.00 90.75 201 LEU A N 1
ATOM 1534 C CA . LEU A 1 201 ? -11.629 -3.758 19.886 1.00 90.75 201 LEU A CA 1
ATOM 1535 C C . LEU A 1 201 ? -12.046 -2.789 20.999 1.00 90.75 201 LEU A C 1
ATOM 1537 O O . LEU A 1 201 ? -12.744 -3.187 21.928 1.00 90.75 201 LEU A O 1
ATOM 1541 N N . SER A 1 202 ? -11.667 -1.512 20.892 1.00 87.44 202 SER A N 1
ATOM 1542 C CA . SER A 1 202 ? -12.020 -0.493 21.886 1.00 87.44 202 SER A CA 1
ATOM 1543 C C . SER A 1 202 ? -13.512 -0.147 21.907 1.00 87.44 202 SER A C 1
ATOM 1545 O O . SER A 1 202 ? -14.043 0.177 22.968 1.00 87.44 202 SER A O 1
ATOM 1547 N N . SER A 1 203 ? -14.189 -0.235 20.759 1.00 84.62 203 SER A N 1
ATOM 1548 C CA . SER A 1 203 ? -15.627 0.020 20.637 1.00 84.62 203 SER A CA 1
ATOM 1549 C C . SER A 1 203 ? -16.467 -1.171 21.109 1.00 84.62 203 SER A C 1
ATOM 1551 O O . SER A 1 203 ? -17.545 -0.961 21.645 1.00 84.62 203 SER A O 1
ATOM 1553 N N . SER A 1 204 ? -15.957 -2.402 20.985 1.00 78.75 204 SER A N 1
ATOM 1554 C CA . SER A 1 204 ? -16.642 -3.626 21.450 1.00 78.75 204 SER A CA 1
ATOM 1555 C C . SER A 1 204 ? -16.535 -3.859 22.964 1.00 78.75 204 SER A C 1
ATOM 1557 O O . SER A 1 204 ? -17.263 -4.677 23.515 1.00 78.75 204 SER A O 1
ATOM 1559 N N . ALA A 1 205 ? -15.594 -3.185 23.631 1.00 72.38 205 ALA A N 1
ATOM 1560 C CA . ALA A 1 205 ? -15.370 -3.289 25.074 1.00 72.38 205 ALA A CA 1
ATOM 1561 C C . ALA A 1 205 ? -16.203 -2.291 25.907 1.00 72.38 205 ALA A C 1
ATOM 1563 O O . ALA A 1 205 ? -16.070 -2.274 27.132 1.00 72.38 205 ALA A O 1
ATOM 1564 N N . LYS A 1 206 ? -17.004 -1.440 25.256 1.00 56.22 206 LYS A N 1
ATOM 1565 C CA . LYS A 1 206 ? -17.923 -0.479 25.882 1.00 56.22 206 LYS A CA 1
ATOM 1566 C C . LYS A 1 206 ? -19.349 -1.003 25.836 1.00 56.22 206 LYS A C 1
ATOM 1568 O O . LYS A 1 206 ? -20.074 -0.729 26.814 1.00 56.22 206 LYS A O 1
#

pLDDT: mean 84.4, std 19.07, range [34.72, 98.69]